Protein AF-A0A7J4GWX9-F1 (afdb_monomer_lite)

Structure (mmCIF, N/CA/C/O backbone):
data_AF-A0A7J4GWX9-F1
#
_entry.id   AF-A0A7J4GWX9-F1
#
loop_
_atom_site.group_PDB
_atom_site.id
_atom_site.type_symbol
_atom_site.label_atom_id
_atom_site.label_alt_id
_atom_site.label_comp_id
_atom_site.label_asym_id
_atom_site.label_entity_id
_atom_site.label_seq_id
_atom_site.pdbx_PDB_ins_code
_atom_site.Cartn_x
_atom_site.Cartn_y
_atom_site.Cartn_z
_atom_site.occupancy
_atom_site.B_iso_or_equiv
_atom_site.auth_seq_id
_atom_site.auth_comp_id
_atom_site.auth_asym_id
_atom_site.auth_atom_id
_atom_site.pdbx_PDB_model_num
ATOM 1 N N . MET A 1 1 ? 12.279 -8.046 17.424 1.00 41.28 1 MET A N 1
ATOM 2 C CA . MET A 1 1 ? 11.653 -8.654 18.623 1.00 41.28 1 MET A CA 1
ATOM 3 C C . MET A 1 1 ? 10.847 -7.683 19.497 1.00 41.28 1 MET A C 1
ATOM 5 O O . MET A 1 1 ? 10.129 -8.179 20.343 1.00 41.28 1 MET A O 1
ATOM 9 N N . TYR A 1 2 ? 10.896 -6.353 19.297 1.00 39.47 2 TYR A N 1
ATOM 10 C CA . TYR A 1 2 ? 10.165 -5.381 20.139 1.00 39.47 2 TYR A CA 1
ATOM 11 C C . TYR A 1 2 ? 8.755 -4.982 19.642 1.00 39.47 2 TYR A C 1
ATOM 13 O O . TYR A 1 2 ? 7.922 -4.607 20.459 1.00 39.47 2 TYR A O 1
ATOM 21 N N . LYS A 1 3 ? 8.450 -5.093 18.336 1.00 39.66 3 LYS A N 1
ATOM 22 C CA . LYS A 1 3 ? 7.148 -4.680 17.756 1.00 39.66 3 LYS A CA 1
ATOM 23 C C . LYS A 1 3 ? 5.953 -5.488 18.291 1.00 39.66 3 LYS A C 1
ATOM 25 O O . LYS A 1 3 ? 4.960 -4.901 18.706 1.00 39.66 3 LYS A O 1
ATOM 30 N N . ASN A 1 4 ? 6.078 -6.815 18.364 1.00 41.25 4 ASN A N 1
ATOM 31 C CA . ASN A 1 4 ? 5.006 -7.683 18.879 1.00 41.25 4 ASN A CA 1
ATOM 32 C C . ASN A 1 4 ? 4.806 -7.504 20.390 1.00 41.25 4 ASN A C 1
ATOM 34 O O . ASN A 1 4 ? 3.689 -7.613 20.886 1.00 41.25 4 ASN A O 1
ATOM 38 N N . THR A 1 5 ? 5.881 -7.191 21.116 1.00 47.50 5 THR A N 1
ATOM 39 C CA . THR A 1 5 ? 5.840 -6.926 22.555 1.00 47.50 5 THR A CA 1
ATOM 40 C C . THR A 1 5 ? 5.138 -5.613 22.855 1.00 47.50 5 THR A C 1
ATOM 42 O O . THR A 1 5 ? 4.430 -5.552 23.847 1.00 47.50 5 THR A O 1
ATOM 45 N N . LEU A 1 6 ? 5.291 -4.592 22.001 1.00 45.44 6 LEU A N 1
ATOM 46 C CA . LEU A 1 6 ? 4.639 -3.294 22.173 1.00 45.44 6 LEU A CA 1
ATOM 47 C C . LEU A 1 6 ? 3.122 -3.398 21.988 1.00 45.44 6 LEU A C 1
ATOM 49 O O . LEU A 1 6 ? 2.388 -2.930 22.845 1.00 45.44 6 LEU A O 1
ATOM 53 N N . PHE A 1 7 ? 2.662 -4.075 20.929 1.00 47.84 7 PHE A N 1
ATOM 54 C CA . PHE A 1 7 ? 1.235 -4.329 20.690 1.00 47.84 7 PHE A CA 1
ATOM 55 C C . PHE A 1 7 ? 0.619 -5.181 21.808 1.00 47.84 7 PHE A C 1
ATOM 57 O O . PHE A 1 7 ? -0.423 -4.831 22.352 1.00 47.84 7 PHE A O 1
ATOM 64 N N . ALA A 1 8 ? 1.303 -6.253 22.221 1.00 48.25 8 ALA A N 1
ATOM 65 C CA . ALA A 1 8 ? 0.862 -7.082 23.340 1.00 48.25 8 ALA A CA 1
ATOM 66 C C . ALA A 1 8 ? 0.851 -6.316 24.675 1.00 48.25 8 ALA A C 1
ATOM 68 O O . ALA A 1 8 ? -0.052 -6.528 25.477 1.00 48.25 8 ALA A O 1
ATOM 69 N N . LEU A 1 9 ? 1.807 -5.407 24.911 1.00 46.53 9 LEU A N 1
ATOM 70 C CA . LEU A 1 9 ? 1.814 -4.517 26.078 1.00 46.53 9 LEU A CA 1
ATOM 71 C C . LEU A 1 9 ? 0.679 -3.500 26.022 1.00 46.53 9 LEU A C 1
ATOM 73 O O . LEU A 1 9 ? 0.054 -3.272 27.045 1.00 46.53 9 LEU A O 1
ATOM 77 N N . LEU A 1 10 ? 0.391 -2.918 24.859 1.00 47.81 10 LEU A N 1
ATOM 78 C CA . LEU A 1 10 ? -0.705 -1.968 24.672 1.00 47.81 10 LEU A CA 1
ATOM 79 C C . LEU A 1 10 ? -2.054 -2.644 24.942 1.00 47.81 10 LEU A C 1
ATOM 81 O O . LEU A 1 10 ? -2.845 -2.149 25.740 1.00 47.81 10 LEU A O 1
ATOM 85 N N . VAL A 1 11 ? -2.268 -3.829 24.365 1.00 51.72 11 VAL A N 1
ATOM 86 C CA . VAL A 1 11 ? -3.458 -4.658 24.601 1.00 51.72 11 VAL A CA 1
ATOM 87 C C . VAL A 1 11 ? -3.543 -5.099 26.066 1.00 51.72 11 VAL A C 1
ATOM 89 O O . VAL A 1 11 ? -4.605 -4.989 26.669 1.00 51.72 11 VAL A O 1
ATOM 92 N N . ALA A 1 12 ? -2.440 -5.531 26.685 1.00 51.75 12 ALA A N 1
ATOM 93 C CA . ALA A 1 12 ? -2.427 -5.937 28.092 1.00 51.75 12 ALA A CA 1
ATOM 94 C C . ALA A 1 12 ? -2.652 -4.759 29.053 1.00 51.75 12 ALA A C 1
ATOM 96 O O . ALA A 1 12 ? -3.386 -4.903 30.022 1.00 51.75 12 ALA A O 1
ATOM 97 N N . VAL A 1 13 ? -2.069 -3.588 28.790 1.00 51.81 13 VAL A N 1
ATOM 98 C CA . VAL A 1 13 ? -2.283 -2.367 29.581 1.00 51.81 13 VAL A CA 1
ATOM 99 C C . VAL A 1 13 ? -3.705 -1.844 29.391 1.00 51.81 13 VAL A C 1
ATOM 101 O O . VAL A 1 13 ? -4.268 -1.331 30.348 1.00 51.81 13 VAL A O 1
ATOM 104 N N . PHE A 1 14 ? -4.338 -2.026 28.228 1.00 50.41 14 PHE A N 1
ATOM 105 C CA . PHE A 1 14 ? -5.755 -1.692 28.058 1.00 50.41 14 PHE A CA 1
ATOM 106 C C . PHE A 1 14 ? -6.694 -2.696 28.736 1.00 50.41 14 PHE A C 1
ATOM 108 O O . PHE A 1 14 ? -7.610 -2.263 29.426 1.00 50.41 14 PHE A O 1
ATOM 115 N N . LEU A 1 15 ? -6.431 -4.003 28.630 1.00 45.88 15 LEU A N 1
ATOM 116 C CA . LEU A 1 15 ? -7.229 -5.055 29.279 1.00 45.88 15 LEU A CA 1
ATOM 117 C C . LEU A 1 15 ? -7.079 -5.071 30.810 1.00 45.88 15 LEU A C 1
ATOM 119 O O . LEU A 1 15 ? -8.014 -5.435 31.516 1.00 45.88 15 LEU A O 1
ATOM 123 N N . LEU A 1 16 ? -5.907 -4.694 31.334 1.00 44.47 16 LEU A N 1
ATOM 124 C CA . LEU A 1 16 ? -5.620 -4.660 32.777 1.00 44.47 16 LEU A CA 1
ATOM 125 C C . LEU A 1 16 ? -5.756 -3.251 33.382 1.00 44.47 16 LEU A C 1
ATOM 127 O O . LEU A 1 16 ? -5.899 -3.118 34.597 1.00 44.47 16 LEU A O 1
ATOM 131 N N . GLY A 1 17 ? -5.678 -2.205 32.554 1.00 40.03 17 GLY A N 1
ATOM 132 C CA . GLY A 1 17 ? -5.750 -0.791 32.936 1.00 40.03 17 GLY A CA 1
ATOM 133 C C . GLY A 1 17 ? -7.129 -0.161 32.753 1.00 40.03 17 GLY A C 1
ATOM 134 O O . GLY A 1 17 ? -7.381 0.881 33.356 1.00 40.03 17 GLY A O 1
ATOM 135 N N . SER A 1 18 ? -8.070 -0.818 32.057 1.00 45.19 18 SER A N 1
ATOM 136 C CA . SER A 1 18 ? -9.506 -0.634 32.308 1.00 45.19 18 SER A CA 1
ATOM 137 C C . SER A 1 18 ? -9.855 -1.274 33.649 1.00 45.19 18 SER A C 1
ATOM 139 O O . SER A 1 18 ? -10.658 -2.203 33.753 1.00 45.19 18 SER A O 1
ATOM 141 N N . GLN A 1 19 ? -9.181 -0.829 34.704 1.00 42.12 19 GLN A N 1
ATOM 142 C CA . GLN A 1 19 ? -9.596 -1.183 36.029 1.00 42.12 19 GLN A CA 1
ATOM 143 C C . GLN A 1 19 ? -11.020 -0.659 36.185 1.00 42.12 19 GLN A C 1
ATOM 145 O O . GLN A 1 19 ? -11.258 0.546 36.244 1.00 42.12 19 GLN A O 1
ATOM 150 N N . ALA A 1 20 ? -11.951 -1.594 36.331 1.00 40.47 20 ALA A N 1
ATOM 151 C CA . ALA A 1 20 ? -13.261 -1.419 36.939 1.00 40.47 20 ALA A CA 1
ATOM 152 C C . ALA A 1 20 ? -13.177 -0.889 38.398 1.00 40.47 20 ALA A C 1
ATOM 154 O O . ALA A 1 20 ? -14.079 -1.111 39.194 1.00 40.47 20 ALA A O 1
ATOM 155 N N . THR A 1 21 ? -12.083 -0.217 38.774 1.00 38.19 21 THR A N 1
ATOM 156 C CA . THR A 1 21 ? -11.706 0.156 40.141 1.00 38.19 21 THR A CA 1
ATOM 157 C C . THR A 1 21 ? -12.336 1.471 40.586 1.00 38.19 21 THR A C 1
ATOM 159 O O . THR A 1 21 ? -12.627 1.627 41.761 1.00 38.19 21 THR A O 1
ATOM 162 N N . THR A 1 22 ? -12.646 2.404 39.677 1.00 38.84 22 THR A N 1
ATOM 163 C CA . THR A 1 22 ? -13.262 3.683 40.081 1.00 38.84 22 THR A CA 1
ATOM 164 C C . THR A 1 22 ? -14.790 3.637 40.172 1.00 38.84 22 THR A C 1
ATOM 166 O O . THR A 1 22 ? -15.388 4.588 40.663 1.00 38.84 22 THR A O 1
ATOM 169 N N . ALA A 1 23 ? -15.441 2.550 39.734 1.00 39.56 23 ALA A N 1
ATOM 170 C CA . ALA A 1 23 ? -16.900 2.388 39.820 1.00 39.56 23 ALA A CA 1
ATOM 171 C C . ALA A 1 23 ? -17.365 1.552 41.032 1.00 39.56 23 ALA A C 1
ATOM 173 O O . ALA A 1 23 ? -18.566 1.434 41.282 1.00 39.56 23 ALA A O 1
ATOM 174 N N . VAL A 1 24 ? -16.429 0.975 41.794 1.00 39.84 24 VAL A N 1
ATOM 175 C CA . VAL A 1 24 ? -16.713 0.097 42.945 1.00 39.84 24 VAL A CA 1
ATOM 176 C C . VAL A 1 24 ? -16.068 0.658 44.214 1.00 39.84 24 VAL A C 1
ATOM 178 O O . VAL A 1 24 ? -15.509 -0.080 45.014 1.00 39.84 24 VAL A O 1
ATOM 181 N N . GLU A 1 25 ? -16.106 1.978 44.408 1.00 34.59 25 GLU A N 1
ATOM 182 C CA . GLU A 1 25 ? -15.767 2.558 45.717 1.00 34.59 25 GLU A CA 1
ATOM 183 C C . GLU A 1 25 ? -16.987 2.979 46.544 1.00 34.59 25 GLU A C 1
ATOM 185 O O . GLU A 1 25 ? -16.817 3.203 47.730 1.00 34.59 25 GLU A O 1
ATOM 190 N N . GLU A 1 26 ? -18.214 2.969 46.005 1.00 36.78 26 GLU A N 1
ATOM 191 C CA . GLU A 1 26 ? -19.471 3.062 46.779 1.00 36.78 26 GLU A CA 1
ATOM 192 C C 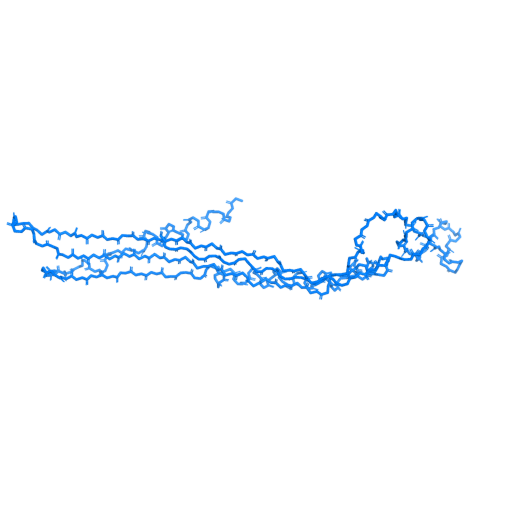. GLU A 1 26 ? -20.676 2.938 45.819 1.00 36.78 26 GLU A C 1
ATOM 194 O O . GLU A 1 26 ? -21.211 3.935 45.339 1.00 36.78 26 GLU A O 1
ATOM 199 N N . SER A 1 27 ? -21.104 1.724 45.462 1.00 43.44 27 SER A N 1
ATOM 200 C CA . SER A 1 27 ? -22.243 1.541 44.545 1.00 43.44 27 SER A CA 1
ATOM 201 C C . SER A 1 27 ? -23.315 0.625 45.136 1.00 43.44 27 SER A C 1
ATOM 203 O O . SER A 1 27 ? -23.214 -0.599 45.137 1.00 43.44 27 SER A O 1
ATOM 205 N N . ASN A 1 28 ? -24.382 1.253 45.642 1.00 50.56 28 ASN A N 1
ATOM 206 C CA . ASN A 1 28 ? -25.677 0.614 45.879 1.00 50.56 28 ASN A CA 1
ATOM 207 C C . ASN A 1 28 ? -26.330 0.331 44.517 1.00 50.56 28 ASN A C 1
ATOM 209 O O . ASN A 1 28 ? -27.179 1.107 44.081 1.00 50.56 28 ASN A O 1
ATOM 213 N N . PHE A 1 29 ? -25.911 -0.730 43.827 1.00 57.25 29 PHE A N 1
ATOM 214 C CA . PHE A 1 29 ? -26.577 -1.140 42.592 1.00 57.25 29 PHE A CA 1
ATOM 215 C C . PHE A 1 29 ? -27.985 -1.663 42.908 1.00 57.25 29 PHE A C 1
ATOM 217 O O . PHE A 1 29 ? -28.153 -2.569 43.728 1.00 57.25 29 PHE A O 1
ATOM 224 N N . ALA A 1 30 ? -28.999 -1.072 42.285 1.00 68.38 30 ALA A N 1
ATOM 225 C CA . ALA A 1 30 ? -30.380 -1.519 42.364 1.00 68.38 30 ALA A CA 1
ATOM 226 C C . ALA A 1 30 ? -30.658 -2.621 41.329 1.00 68.38 30 ALA A C 1
ATOM 228 O O . ALA A 1 30 ? -30.025 -2.698 40.277 1.00 68.38 30 ALA A O 1
ATOM 229 N N . VAL A 1 31 ? -31.643 -3.475 41.616 1.00 70.50 31 VAL A N 1
ATOM 230 C CA . VAL A 1 31 ? -32.151 -4.451 40.640 1.00 70.50 31 VAL A CA 1
ATOM 231 C C . VAL A 1 31 ? -32.646 -3.703 39.400 1.00 70.50 31 VAL A C 1
ATOM 233 O O . VAL A 1 31 ? -33.449 -2.775 39.517 1.00 70.50 31 VAL A O 1
ATOM 236 N N . GLY A 1 32 ? -32.173 -4.111 38.222 1.00 68.62 32 GLY A N 1
ATOM 237 C CA . GLY A 1 32 ? -32.443 -3.434 36.953 1.00 68.62 32 GLY A CA 1
ATOM 238 C C . GLY A 1 32 ? -31.426 -2.357 36.561 1.00 68.62 32 GLY A C 1
ATOM 239 O O . GLY A 1 32 ? -31.563 -1.789 35.474 1.00 68.62 32 GLY A O 1
ATOM 240 N N . ASP A 1 33 ? -30.402 -2.089 37.381 1.00 73.56 33 ASP A N 1
ATOM 241 C CA . ASP A 1 33 ? -29.287 -1.232 36.980 1.00 73.56 33 ASP A CA 1
ATOM 242 C C . ASP A 1 33 ? -28.525 -1.867 35.815 1.00 73.56 33 ASP A C 1
ATOM 244 O O . ASP A 1 33 ? -28.160 -3.046 35.850 1.00 73.56 33 ASP A O 1
ATOM 248 N N . LYS A 1 34 ? -28.272 -1.055 34.783 1.00 78.25 34 LYS A N 1
ATOM 249 C CA . LYS A 1 34 ? -27.514 -1.439 33.592 1.00 78.25 34 LYS A CA 1
ATOM 250 C C . LYS A 1 34 ? -26.316 -0.524 33.426 1.00 78.25 34 LYS A C 1
ATOM 252 O O . LYS A 1 34 ? -26.438 0.694 33.562 1.00 78.25 34 LYS A O 1
ATOM 257 N N . TRP A 1 35 ? -25.182 -1.098 33.056 1.00 71.69 35 TRP A N 1
ATOM 258 C CA . TRP A 1 35 ? -24.003 -0.341 32.653 1.00 71.69 35 TRP A CA 1
ATOM 259 C C . TRP A 1 35 ? -23.444 -0.872 31.340 1.00 71.69 35 TRP A C 1
ATOM 261 O O . TRP A 1 35 ? -23.605 -2.041 30.990 1.00 71.69 35 TRP A O 1
ATOM 271 N N . ALA A 1 36 ? -22.766 0.012 30.618 1.00 70.31 36 ALA A N 1
ATOM 272 C CA . ALA A 1 36 ? -22.016 -0.320 29.423 1.00 70.31 36 ALA A CA 1
ATOM 273 C C . ALA A 1 36 ? -20.710 0.473 29.435 1.00 70.31 36 ALA A C 1
ATOM 275 O O . ALA 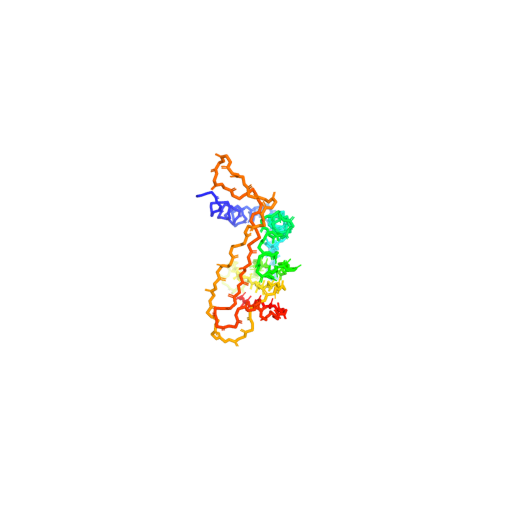A 1 36 ? -20.715 1.693 29.600 1.00 70.31 36 ALA A O 1
ATOM 276 N N . PHE A 1 37 ? -19.599 -0.228 29.252 1.00 70.69 37 PHE A N 1
ATOM 277 C CA . PHE A 1 37 ? -18.290 0.357 29.013 1.00 70.69 37 PHE A CA 1
ATOM 278 C C . PHE A 1 37 ? -17.816 -0.109 27.648 1.00 70.69 37 PHE A C 1
ATOM 280 O O . PHE A 1 37 ? -17.896 -1.293 27.332 1.00 70.69 37 PHE A O 1
ATOM 287 N N . GLY A 1 38 ? -17.325 0.820 26.839 1.00 71.62 38 GLY A N 1
ATOM 288 C CA . GLY A 1 38 ? -16.793 0.503 25.527 1.00 71.62 38 GLY A CA 1
ATOM 289 C C . GLY A 1 38 ? -15.588 1.363 25.208 1.00 71.62 38 GLY A C 1
ATOM 290 O O . GLY A 1 38 ? -15.499 2.510 25.653 1.00 71.62 38 GLY A O 1
ATOM 291 N N . LYS A 1 39 ? -14.653 0.797 24.450 1.00 76.44 39 LYS A N 1
ATOM 292 C CA . LYS A 1 39 ? -13.560 1.552 23.848 1.00 76.44 39 LYS A CA 1
ATOM 293 C C . LYS A 1 39 ? -13.338 1.071 22.429 1.00 76.44 39 LYS A C 1
ATOM 295 O O . LYS A 1 39 ? -13.216 -0.128 22.197 1.00 76.44 39 LYS A O 1
ATOM 300 N N . GLU A 1 40 ? -13.240 2.026 21.521 1.00 80.12 40 GLU A N 1
ATOM 301 C CA . GLU A 1 40 ? -12.815 1.810 20.146 1.00 80.12 40 GLU A CA 1
ATOM 302 C C . GLU A 1 40 ? -11.397 2.363 19.991 1.00 80.12 40 GLU A C 1
ATOM 304 O O . GLU A 1 40 ? -11.034 3.367 20.611 1.00 80.12 40 GLU A O 1
ATOM 309 N N . ILE A 1 41 ? -10.577 1.663 19.217 1.00 78.62 41 ILE A N 1
ATOM 310 C CA . ILE A 1 41 ? -9.218 2.053 18.862 1.00 78.62 41 ILE A CA 1
ATOM 311 C C . ILE A 1 41 ? -9.143 2.013 17.341 1.00 78.62 41 ILE A C 1
ATOM 313 O O . ILE A 1 41 ? -9.310 0.947 16.740 1.00 78.62 41 ILE A O 1
ATOM 317 N N . ASP A 1 42 ? -8.877 3.164 16.730 1.00 85.38 42 ASP A N 1
ATOM 318 C CA . ASP A 1 42 ? -8.473 3.232 15.331 1.00 85.38 42 ASP A CA 1
ATOM 319 C C . ASP A 1 42 ? -6.974 2.915 15.248 1.00 85.38 42 ASP A C 1
ATOM 321 O O . ASP A 1 42 ? -6.111 3.734 15.555 1.00 85.38 42 ASP A O 1
ATOM 325 N N . LEU A 1 43 ? -6.653 1.679 14.869 1.00 82.19 43 LEU A N 1
ATOM 326 C CA . LEU A 1 43 ? -5.273 1.218 14.753 1.00 82.19 43 LEU A CA 1
ATOM 327 C C . LEU A 1 43 ? -4.514 1.969 13.657 1.00 82.19 43 LEU A C 1
ATOM 329 O O . LEU A 1 43 ? -3.292 2.049 13.746 1.00 82.19 43 LEU A O 1
ATOM 333 N N . MET A 1 44 ? -5.208 2.496 12.644 1.00 84.44 44 MET A N 1
ATOM 334 C CA . MET A 1 44 ? -4.589 3.260 11.560 1.00 84.44 44 MET A CA 1
ATOM 335 C C . MET A 1 44 ? -4.227 4.669 12.007 1.00 84.44 44 MET A C 1
ATOM 337 O O . MET A 1 44 ? -3.171 5.164 11.625 1.00 84.44 44 MET A O 1
ATOM 341 N N . GLU A 1 45 ? -5.047 5.281 12.861 1.00 85.81 45 GLU A N 1
ATOM 342 C CA . GLU A 1 45 ? -4.710 6.550 13.510 1.00 85.81 45 GLU A CA 1
ATOM 343 C C . GLU A 1 45 ? -3.469 6.395 14.403 1.00 85.81 45 GLU A C 1
ATOM 345 O O . GLU A 1 45 ? -2.525 7.182 14.297 1.00 85.81 45 GLU A O 1
ATOM 350 N N . GLU A 1 46 ? -3.415 5.330 15.208 1.00 82.44 46 GLU A N 1
ATOM 351 C CA . GLU A 1 46 ? -2.293 5.050 16.118 1.00 82.44 46 GLU A CA 1
ATOM 352 C C . GLU A 1 46 ? -0.961 4.829 15.380 1.00 82.44 46 GLU A C 1
ATOM 354 O O . GLU A 1 46 ? 0.100 5.208 15.883 1.00 82.44 46 GLU A O 1
ATOM 359 N N . ILE A 1 47 ? -0.999 4.225 14.184 1.00 84.25 47 ILE A N 1
ATOM 360 C CA . ILE A 1 47 ? 0.197 3.992 13.355 1.00 84.25 47 ILE A CA 1
ATOM 361 C C . ILE A 1 47 ? 0.358 5.001 12.209 1.00 84.25 47 ILE A C 1
ATOM 363 O O . ILE A 1 47 ? 1.213 4.817 11.335 1.00 84.25 47 ILE A O 1
ATOM 367 N N . SER A 1 48 ? -0.446 6.068 12.201 1.00 85.94 48 SER A N 1
ATOM 368 C CA . SER A 1 48 ? -0.407 7.091 11.154 1.00 85.94 48 SER A CA 1
ATOM 369 C C . SER A 1 48 ? 0.992 7.678 10.929 1.00 85.94 48 SER A C 1
ATOM 371 O O . SER A 1 48 ? 1.368 7.809 9.763 1.00 85.94 48 SER A O 1
ATOM 373 N N . PRO A 1 49 ? 1.843 7.917 11.959 1.00 85.12 49 PRO A N 1
ATOM 374 C CA . PRO A 1 49 ? 3.191 8.427 11.720 1.00 85.12 49 PRO A CA 1
ATOM 375 C C . PRO A 1 49 ? 4.052 7.468 10.887 1.00 85.12 49 PRO A C 1
ATOM 377 O O . PRO A 1 49 ? 4.799 7.910 10.019 1.00 85.12 49 PRO A O 1
ATOM 380 N N . GLN A 1 50 ? 3.938 6.157 11.122 1.00 85.38 50 GLN A N 1
ATOM 381 C CA . GLN A 1 50 ? 4.707 5.143 10.396 1.00 85.38 50 GLN A CA 1
ATOM 382 C C . GLN A 1 50 ? 4.193 4.946 8.967 1.00 85.38 50 GLN A C 1
ATOM 384 O O . GLN A 1 50 ? 4.973 4.594 8.084 1.00 85.38 50 GLN A O 1
ATOM 389 N N . ILE A 1 51 ? 2.896 5.155 8.734 1.00 85.38 51 ILE A N 1
ATOM 390 C CA . ILE A 1 51 ? 2.314 5.106 7.387 1.00 85.38 51 ILE A CA 1
ATOM 391 C C . ILE A 1 51 ? 2.783 6.303 6.578 1.00 85.38 51 ILE A C 1
ATOM 393 O O . ILE A 1 51 ? 3.290 6.116 5.479 1.00 85.38 51 ILE A O 1
ATOM 397 N N . SER A 1 52 ? 2.704 7.509 7.143 1.00 86.69 52 SER A N 1
ATOM 398 C CA . SER A 1 52 ? 3.194 8.708 6.465 1.00 86.69 52 SER A CA 1
ATOM 399 C C . SER A 1 52 ? 4.695 8.629 6.173 1.00 86.69 52 SER A C 1
ATOM 401 O O . SER A 1 52 ? 5.131 9.035 5.102 1.00 86.69 52 SER A O 1
ATOM 403 N N . GLU A 1 53 ? 5.500 8.075 7.087 1.00 87.88 53 GLU A N 1
ATOM 404 C CA . GLU A 1 53 ? 6.923 7.809 6.832 1.00 87.88 53 GLU A CA 1
ATOM 405 C C . GLU A 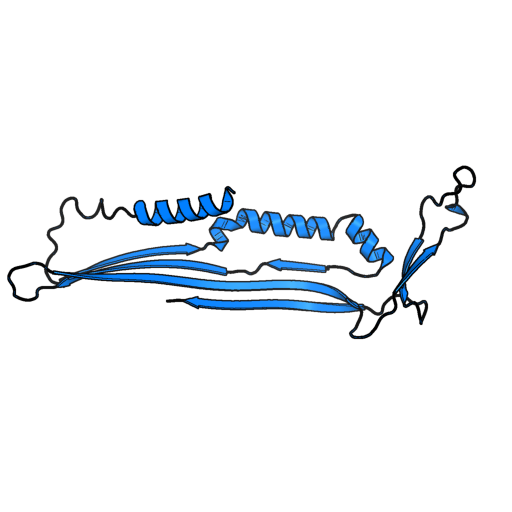1 53 ? 7.117 6.847 5.648 1.00 87.88 53 GLU A C 1
ATOM 407 O O . GLU A 1 53 ? 7.936 7.106 4.769 1.00 87.88 53 GLU A O 1
ATOM 412 N N . LEU A 1 54 ? 6.341 5.762 5.585 1.00 86.62 54 LEU A N 1
ATOM 413 C CA . LEU A 1 54 ? 6.406 4.798 4.488 1.00 86.62 54 LEU A CA 1
ATOM 414 C C . LEU A 1 54 ? 6.004 5.415 3.141 1.00 86.62 54 LEU A C 1
ATOM 416 O O . LEU A 1 54 ? 6.706 5.212 2.153 1.00 86.62 54 LEU A O 1
ATOM 420 N N . GLU A 1 55 ? 4.905 6.166 3.091 1.00 85.88 55 GLU A N 1
ATOM 421 C CA . GLU A 1 55 ? 4.443 6.835 1.867 1.00 85.88 55 GLU A CA 1
ATOM 422 C C . GLU A 1 55 ? 5.453 7.876 1.373 1.00 85.88 55 GLU A C 1
ATOM 424 O O . GLU A 1 55 ? 5.733 7.950 0.173 1.00 85.88 55 GLU A O 1
ATOM 429 N N . ASN A 1 56 ? 6.072 8.622 2.292 1.00 88.88 56 ASN A N 1
ATOM 430 C CA . ASN A 1 56 ? 7.141 9.559 1.956 1.00 88.88 56 ASN A CA 1
ATOM 431 C C . ASN A 1 56 ? 8.378 8.837 1.414 1.00 88.88 56 ASN A C 1
ATOM 433 O O . ASN A 1 56 ? 8.887 9.237 0.373 1.00 88.88 56 ASN A O 1
ATOM 437 N N . ASN A 1 57 ? 8.818 7.747 2.051 1.00 88.56 57 ASN A N 1
ATOM 438 C CA . ASN A 1 57 ? 9.958 6.956 1.576 1.00 88.56 57 ASN A CA 1
ATOM 439 C C . ASN A 1 57 ? 9.709 6.381 0.174 1.00 88.56 57 ASN A C 1
ATOM 441 O O . ASN A 1 57 ? 10.617 6.342 -0.651 1.00 88.56 57 ASN A O 1
ATOM 445 N N . ILE A 1 58 ? 8.481 5.939 -0.115 1.00 87.75 58 ILE A N 1
ATOM 446 C CA . ILE A 1 58 ? 8.112 5.451 -1.450 1.00 87.75 58 ILE A CA 1
ATOM 447 C C . ILE A 1 58 ? 8.091 6.605 -2.453 1.00 87.75 58 ILE A C 1
ATOM 449 O O . ILE A 1 58 ? 8.578 6.444 -3.565 1.00 87.75 58 ILE A O 1
ATOM 453 N N . THR A 1 59 ? 7.587 7.777 -2.066 1.00 86.94 59 THR A N 1
ATOM 454 C CA . THR A 1 59 ? 7.599 8.978 -2.917 1.00 86.94 59 THR A CA 1
ATOM 455 C C . THR A 1 59 ? 9.015 9.446 -3.241 1.00 86.94 59 THR A C 1
ATOM 457 O O . THR A 1 59 ? 9.308 9.784 -4.389 1.00 86.94 59 THR A O 1
ATOM 460 N N . GLU A 1 60 ? 9.905 9.418 -2.252 1.00 88.44 60 GLU A N 1
ATOM 461 C CA . GLU A 1 60 ? 11.325 9.708 -2.430 1.00 88.44 60 GLU A CA 1
ATOM 462 C C . GLU A 1 60 ? 11.980 8.680 -3.357 1.00 88.44 60 GLU A C 1
ATOM 464 O O . GLU A 1 60 ? 12.660 9.068 -4.300 1.00 88.44 60 GLU A O 1
ATOM 469 N N . LEU A 1 61 ? 11.691 7.387 -3.171 1.00 88.06 61 LEU A N 1
ATOM 470 C CA . LEU A 1 61 ? 12.186 6.320 -4.042 1.00 88.06 61 LEU A CA 1
ATOM 471 C C . LEU A 1 61 ? 11.679 6.466 -5.482 1.00 88.06 61 LEU A C 1
ATOM 473 O O . LEU A 1 61 ? 12.453 6.291 -6.412 1.00 88.06 61 LEU A O 1
ATOM 477 N N . MET A 1 62 ? 10.410 6.830 -5.690 1.00 85.81 62 MET A N 1
ATOM 478 C CA . MET A 1 62 ? 9.861 7.118 -7.026 1.00 85.81 62 MET A CA 1
ATOM 479 C C . MET A 1 62 ? 10.549 8.311 -7.703 1.00 85.81 62 MET A C 1
ATOM 481 O O . MET A 1 62 ? 10.545 8.404 -8.927 1.00 85.81 62 MET A O 1
ATOM 485 N N . SER A 1 63 ? 11.127 9.213 -6.909 1.00 88.06 63 SER A N 1
ATOM 486 C CA . SER A 1 63 ? 11.820 10.416 -7.374 1.00 88.06 63 SER A CA 1
ATOM 487 C C . SER A 1 63 ? 13.347 10.282 -7.308 1.00 88.06 63 SER A C 1
ATOM 489 O O . SER A 1 63 ? 14.041 11.288 -7.453 1.00 88.06 63 SER A O 1
ATOM 491 N N . SER A 1 64 ? 13.873 9.081 -7.039 1.00 90.44 64 SER A N 1
ATOM 492 C CA . SER A 1 64 ? 15.311 8.854 -6.903 1.00 90.44 64 SER A CA 1
ATOM 493 C C . SER A 1 64 ? 15.997 8.751 -8.264 1.00 90.44 64 SER A C 1
ATOM 495 O O . SER A 1 64 ? 15.371 8.456 -9.285 1.00 90.44 64 SER A O 1
ATOM 497 N N . GLU A 1 65 ? 17.312 8.958 -8.265 1.00 88.31 65 GLU A N 1
ATOM 498 C CA . GLU A 1 65 ? 18.146 8.811 -9.459 1.00 88.31 65 GLU A CA 1
ATOM 499 C C . GLU A 1 65 ? 18.046 7.391 -10.033 1.00 88.31 65 GLU A C 1
ATOM 501 O O . GLU A 1 65 ? 17.914 7.218 -11.241 1.00 88.31 65 GLU A O 1
ATOM 506 N N . GLU A 1 66 ? 17.995 6.360 -9.184 1.00 86.69 66 GLU A N 1
ATOM 507 C CA . GLU A 1 66 ? 17.829 4.977 -9.637 1.00 86.69 66 GLU A CA 1
ATOM 508 C C . GLU A 1 66 ? 16.471 4.741 -10.309 1.00 86.69 66 GLU A C 1
ATOM 510 O O . GLU A 1 66 ? 16.395 4.007 -11.297 1.00 86.69 66 GLU A O 1
ATOM 515 N N . ALA A 1 67 ? 15.394 5.356 -9.810 1.00 87.56 67 ALA A N 1
ATOM 516 C CA . ALA A 1 67 ? 14.084 5.268 -10.449 1.00 87.56 67 ALA A CA 1
ATOM 517 C C . ALA A 1 67 ? 14.075 5.978 -11.809 1.00 87.56 67 ALA A C 1
ATOM 519 O O . ALA A 1 67 ? 13.524 5.447 -12.778 1.00 87.56 67 ALA A O 1
ATOM 520 N N . GLU A 1 68 ? 14.740 7.129 -11.910 1.00 87.75 68 GLU A N 1
ATOM 521 C CA . GLU A 1 68 ? 14.925 7.834 -13.176 1.00 87.75 68 GLU A CA 1
ATOM 522 C C . GLU A 1 68 ? 15.774 7.016 -14.162 1.00 87.75 68 GLU A C 1
ATOM 524 O O . GLU A 1 68 ? 15.403 6.883 -15.328 1.00 87.75 68 GLU A O 1
ATOM 529 N N . MET A 1 69 ? 16.847 6.369 -13.699 1.00 85.62 69 MET A N 1
ATOM 530 C CA . MET A 1 69 ? 17.646 5.448 -14.511 1.00 85.62 69 MET A CA 1
ATOM 531 C C . MET A 1 69 ? 16.816 4.268 -15.023 1.00 85.62 69 MET A C 1
ATOM 533 O O . MET A 1 69 ? 16.881 3.940 -16.207 1.00 85.62 69 MET A O 1
ATOM 537 N N . VAL A 1 70 ? 16.009 3.633 -14.166 1.00 86.56 70 VAL A N 1
ATOM 538 C CA . VAL A 1 70 ? 15.127 2.524 -14.567 1.00 86.56 70 VAL A CA 1
ATOM 539 C C . VAL A 1 70 ? 14.103 2.996 -15.595 1.00 86.56 70 VAL A C 1
ATOM 541 O O . VAL A 1 70 ? 13.905 2.320 -16.610 1.00 86.56 70 VAL A O 1
ATOM 544 N N . LYS A 1 71 ? 13.496 4.165 -15.384 1.00 88.75 71 LYS A N 1
ATOM 545 C CA . LYS A 1 71 ? 12.560 4.778 -16.329 1.00 88.75 71 LYS A CA 1
ATOM 546 C C . LYS A 1 71 ? 13.226 5.078 -17.668 1.00 88.75 71 LYS A C 1
ATOM 548 O O . LYS A 1 71 ? 12.670 4.735 -18.706 1.00 88.75 71 LYS A O 1
ATOM 553 N N . ASN A 1 72 ? 14.421 5.653 -17.664 1.00 86.38 72 ASN A N 1
ATOM 554 C CA . ASN A 1 72 ? 15.148 5.986 -18.887 1.00 86.38 72 ASN A CA 1
ATOM 555 C C . ASN A 1 72 ? 15.600 4.728 -19.640 1.00 86.38 72 ASN A C 1
ATOM 557 O O . ASN A 1 72 ? 15.498 4.674 -20.866 1.00 86.38 72 ASN A O 1
ATOM 561 N N . ALA A 1 73 ? 16.030 3.691 -18.917 1.00 85.88 73 ALA A N 1
ATOM 562 C CA . ALA A 1 73 ? 16.498 2.451 -19.520 1.00 85.88 73 ALA A CA 1
ATOM 563 C C . ALA A 1 73 ? 15.360 1.555 -20.023 1.00 85.88 73 ALA A C 1
ATOM 565 O O . ALA A 1 73 ? 15.514 0.889 -21.042 1.00 85.88 73 ALA A O 1
ATOM 566 N N . SER A 1 74 ? 14.227 1.497 -19.320 1.00 85.75 74 SER A N 1
ATOM 567 C CA . SER A 1 74 ? 13.175 0.500 -19.580 1.00 85.75 74 SER A CA 1
ATOM 568 C C . SER A 1 74 ? 11.793 1.069 -19.889 1.00 85.75 74 SER A C 1
ATOM 570 O O . SER A 1 74 ? 10.926 0.332 -20.351 1.00 85.75 74 SER A O 1
ATOM 572 N N . GLY A 1 75 ? 11.565 2.354 -19.616 1.00 85.56 75 GLY A N 1
ATOM 573 C CA . GLY A 1 75 ? 10.247 2.989 -19.635 1.00 85.56 75 GLY A CA 1
ATOM 574 C C . GLY A 1 75 ? 9.348 2.620 -18.447 1.00 85.56 75 GLY A C 1
ATOM 575 O O . GLY A 1 75 ? 8.268 3.194 -18.314 1.00 85.56 75 GLY A O 1
ATOM 576 N N . LEU A 1 76 ? 9.764 1.677 -17.590 1.00 87.81 76 LEU A N 1
ATOM 577 C CA . LEU A 1 76 ? 9.014 1.278 -16.400 1.00 87.81 76 LEU A CA 1
ATOM 578 C C . LEU A 1 76 ? 9.026 2.414 -15.378 1.00 87.81 76 LEU A C 1
ATOM 580 O O . LEU A 1 76 ? 10.070 2.977 -15.064 1.00 87.81 76 LEU A O 1
ATOM 584 N N . GLU A 1 77 ? 7.855 2.734 -14.847 1.00 90.44 77 GLU A N 1
ATOM 585 C CA . GLU A 1 77 ? 7.673 3.860 -13.938 1.00 90.44 77 GLU A CA 1
ATOM 586 C C . GLU A 1 77 ? 6.530 3.548 -12.977 1.00 90.44 77 GLU A C 1
ATOM 588 O O . GLU A 1 77 ? 5.418 3.253 -13.419 1.00 90.44 77 GLU A O 1
ATOM 593 N N . LEU A 1 78 ? 6.796 3.656 -11.674 1.00 88.75 78 LEU A N 1
ATOM 594 C CA . LEU A 1 78 ? 5.756 3.740 -10.656 1.00 88.75 78 LEU A CA 1
ATOM 595 C C . LEU A 1 78 ? 5.337 5.211 -10.547 1.00 88.75 78 LEU A C 1
ATOM 597 O O . LEU A 1 78 ? 6.125 6.050 -10.124 1.00 88.75 78 LEU A O 1
ATOM 601 N N . LYS A 1 79 ? 4.112 5.526 -10.968 1.00 88.69 79 LYS A N 1
ATOM 602 C CA . LYS A 1 79 ? 3.599 6.903 -11.031 1.00 88.69 79 LYS A CA 1
ATOM 603 C C . LYS A 1 79 ? 2.936 7.351 -9.739 1.00 88.69 79 LYS A C 1
ATOM 605 O O . LYS A 1 79 ? 2.971 8.530 -9.403 1.00 88.69 79 LYS A O 1
ATOM 610 N N . SER A 1 80 ? 2.262 6.432 -9.056 1.00 88.88 80 SER A N 1
ATOM 611 C CA . SER A 1 80 ? 1.582 6.734 -7.802 1.00 88.88 80 SER A CA 1
ATOM 612 C C . SER A 1 80 ? 1.472 5.506 -6.918 1.00 88.88 80 SER A C 1
ATOM 614 O O . SER A 1 80 ? 1.412 4.373 -7.403 1.00 88.88 80 SER A O 1
ATOM 616 N N . PHE A 1 81 ? 1.421 5.760 -5.615 1.00 86.62 81 PHE A N 1
ATOM 617 C CA . PHE A 1 81 ? 1.234 4.766 -4.573 1.00 86.62 81 PHE A CA 1
ATOM 618 C C . PHE A 1 81 ? 0.461 5.405 -3.415 1.00 86.62 81 PHE A C 1
ATOM 620 O O . PHE A 1 81 ? 0.816 6.496 -2.975 1.00 86.62 81 PHE A O 1
ATOM 627 N N . GLU A 1 82 ? -0.588 4.737 -2.941 1.00 83.69 82 GLU A N 1
ATOM 628 C CA . GLU A 1 82 ? -1.476 5.214 -1.877 1.00 83.69 82 GLU A CA 1
ATOM 629 C C . GLU A 1 82 ? -1.905 4.049 -0.971 1.00 83.69 82 GLU A C 1
ATOM 631 O O . GLU A 1 82 ? -2.280 2.970 -1.456 1.00 83.69 82 GLU A O 1
ATOM 636 N N . LEU A 1 83 ? -1.878 4.275 0.349 1.00 84.12 83 LEU A N 1
ATOM 637 C CA . LEU A 1 83 ? -2.348 3.333 1.367 1.00 84.12 83 LEU A CA 1
ATOM 638 C C . LEU A 1 83 ? -3.624 3.849 2.061 1.00 84.12 83 LEU A C 1
ATOM 640 O O . LEU A 1 83 ? -3.559 4.542 3.070 1.00 84.12 83 LEU A O 1
ATOM 644 N N . ASP A 1 84 ? -4.796 3.412 1.599 1.00 84.38 84 ASP A N 1
ATOM 645 C CA . ASP A 1 84 ? -6.120 3.680 2.197 1.00 84.38 84 ASP A CA 1
ATOM 646 C C . ASP A 1 84 ? -6.614 2.485 3.041 1.00 84.38 84 ASP A C 1
ATOM 648 O O . ASP A 1 84 ? -7.697 1.923 2.850 1.00 84.38 84 ASP A O 1
ATOM 652 N N . ASN A 1 85 ? -5.772 2.030 3.969 1.00 82.62 85 ASN A N 1
ATOM 653 C CA . ASN A 1 85 ? -6.131 0.958 4.897 1.00 82.62 85 ASN A CA 1
ATOM 654 C C . ASN A 1 85 ? -6.970 1.512 6.067 1.00 82.62 85 ASN A C 1
ATOM 656 O O . ASN A 1 85 ? -6.752 2.628 6.534 1.00 82.62 85 ASN A O 1
ATOM 660 N N . LYS A 1 86 ? -7.900 0.709 6.597 1.00 84.25 86 LYS A N 1
ATOM 661 C CA . LYS A 1 86 ? -8.686 1.006 7.812 1.00 84.25 86 LYS A CA 1
ATOM 662 C C . LYS A 1 86 ? -8.611 -0.173 8.762 1.00 84.25 86 LYS A C 1
ATOM 664 O O . LYS A 1 86 ? -8.723 -1.315 8.329 1.00 84.25 86 LYS A O 1
ATOM 669 N N . ALA A 1 87 ? -8.444 0.074 10.052 1.00 81.88 87 ALA A N 1
ATOM 670 C CA . ALA A 1 87 ? -8.377 -0.987 11.046 1.00 81.88 87 ALA A CA 1
ATOM 671 C C . ALA A 1 87 ? -8.913 -0.468 12.377 1.00 81.88 87 ALA A C 1
ATOM 673 O O . ALA A 1 87 ? -8.242 0.279 13.075 1.00 81.88 87 ALA A O 1
ATOM 674 N N . ILE A 1 88 ? -10.128 -0.879 12.723 1.00 84.50 88 ILE A N 1
ATOM 675 C CA . ILE A 1 88 ? -10.809 -0.495 13.955 1.00 84.50 88 ILE A CA 1
ATOM 676 C C . ILE A 1 88 ? -10.965 -1.744 14.812 1.00 84.50 88 ILE A C 1
ATOM 678 O O . ILE A 1 88 ? -11.456 -2.777 14.343 1.00 84.50 88 ILE A O 1
ATOM 682 N N . LEU A 1 89 ? -10.559 -1.642 16.071 1.00 81.38 89 LEU A N 1
ATOM 683 C CA . LEU A 1 89 ? -10.796 -2.651 17.092 1.00 81.38 89 LEU A CA 1
ATOM 684 C C . LEU A 1 89 ? -11.642 -2.021 18.188 1.00 81.38 89 LEU A C 1
ATOM 686 O O . LEU A 1 89 ? -11.246 -0.998 18.743 1.00 81.38 89 LEU A O 1
ATOM 690 N N . GLY A 1 90 ? -12.768 -2.632 18.536 1.00 76.62 90 GLY A N 1
ATOM 691 C CA . GLY A 1 90 ? -13.551 -2.164 19.666 1.00 76.62 90 GLY A CA 1
ATOM 692 C C . GLY A 1 90 ? -13.946 -3.278 20.612 1.00 76.62 90 GLY A C 1
ATOM 693 O O . GLY A 1 90 ? -14.170 -4.423 20.228 1.00 76.62 90 GLY A O 1
ATOM 694 N N . PHE A 1 91 ? -13.988 -2.919 21.885 1.00 77.50 91 PHE A N 1
ATOM 695 C CA . PHE A 1 91 ? -14.365 -3.791 22.981 1.00 77.50 91 PHE A CA 1
ATOM 696 C C . PHE A 1 91 ? -15.582 -3.199 23.676 1.00 77.50 91 PHE A C 1
ATOM 698 O O . PHE A 1 91 ? -15.584 -2.002 23.978 1.00 77.50 91 PHE A O 1
ATOM 705 N N . TYR A 1 92 ? -16.580 -4.032 23.963 1.00 75.81 92 TYR A N 1
ATOM 706 C CA . TYR A 1 92 ? -17.716 -3.655 24.794 1.00 75.81 92 TYR A CA 1
ATOM 707 C C . TYR A 1 92 ? -17.897 -4.623 25.963 1.00 75.81 92 TYR A C 1
ATOM 709 O O . TYR A 1 92 ? -17.739 -5.837 25.831 1.00 75.81 92 TYR A O 1
ATOM 717 N N . TYR A 1 93 ? -18.249 -4.058 27.115 1.00 71.44 93 TYR A N 1
ATOM 718 C CA . TYR A 1 93 ? -18.652 -4.776 28.311 1.00 71.44 93 TYR A CA 1
ATOM 719 C C . TYR A 1 93 ? -19.953 -4.195 28.838 1.00 71.44 93 TYR A C 1
ATOM 721 O O . TYR A 1 93 ? -19.997 -3.030 29.239 1.00 71.44 93 TYR A O 1
ATOM 729 N N . THR A 1 94 ? -21.005 -5.001 28.856 1.00 74.56 94 THR A N 1
ATOM 730 C CA . THR A 1 94 ? -22.288 -4.626 29.447 1.00 74.56 94 THR A CA 1
ATOM 731 C C . THR A 1 94 ? -22.553 -5.468 30.682 1.00 74.56 94 THR A C 1
ATOM 733 O O . THR A 1 94 ? -22.052 -6.587 30.819 1.00 74.56 94 THR A O 1
ATOM 736 N N . GLY A 1 95 ? -23.326 -4.921 31.612 1.00 77.31 95 GLY A N 1
ATOM 737 C CA . GLY A 1 95 ? -23.824 -5.686 32.739 1.00 77.31 95 GLY A CA 1
ATOM 738 C C . GLY A 1 95 ? -25.181 -5.200 33.208 1.00 77.31 95 GLY A C 1
ATOM 739 O O . GLY A 1 95 ? -25.525 -4.028 33.050 1.00 77.31 95 GLY A O 1
ATOM 740 N N . GLU A 1 96 ? -25.951 -6.134 33.745 1.00 79.75 96 GLU A N 1
ATOM 741 C CA . GLU A 1 96 ? -27.287 -5.935 34.283 1.00 79.75 96 GLU A CA 1
ATOM 742 C C . GLU A 1 96 ? -27.403 -6.665 35.620 1.00 79.75 96 GLU A C 1
ATOM 744 O O . GLU A 1 96 ? -27.015 -7.831 35.740 1.00 79.75 96 GLU A O 1
ATOM 749 N N . VAL A 1 97 ? -27.936 -5.976 36.629 1.00 78.75 97 VAL A N 1
ATOM 750 C CA . VAL A 1 97 ? -28.279 -6.604 37.908 1.00 78.75 97 VAL A CA 1
ATOM 751 C C . VAL A 1 97 ? -29.629 -7.294 37.777 1.00 78.75 97 VAL A C 1
ATOM 753 O O . VAL A 1 97 ? -30.653 -6.633 37.582 1.00 78.75 97 VAL A O 1
ATOM 756 N N . VAL A 1 98 ? -29.624 -8.617 37.916 1.00 76.69 98 VAL A N 1
ATOM 757 C CA . VAL A 1 98 ? -30.806 -9.475 37.806 1.00 76.69 98 VAL A CA 1
ATOM 758 C C . VAL A 1 98 ? -31.164 -10.014 39.192 1.00 76.69 98 VAL A C 1
ATOM 760 O O . VAL A 1 98 ? -30.292 -10.376 39.983 1.00 76.69 98 VAL A O 1
ATOM 763 N N . ASP A 1 99 ? -32.459 -10.025 39.501 1.00 76.56 99 ASP A N 1
ATOM 764 C CA . ASP A 1 99 ? -33.006 -10.650 40.707 1.00 76.56 99 ASP A CA 1
ATOM 765 C C . ASP A 1 99 ? -33.762 -11.919 40.311 1.00 76.56 99 ASP A C 1
ATOM 767 O O . ASP A 1 99 ? -34.798 -11.857 39.642 1.00 76.56 99 ASP A O 1
ATOM 771 N N . ASP A 1 100 ? -33.236 -13.062 40.744 1.00 79.44 100 ASP A N 1
ATOM 772 C CA . ASP A 1 100 ? -33.791 -14.387 40.461 1.00 79.44 100 ASP A CA 1
ATOM 773 C C . ASP A 1 100 ? -34.711 -14.877 41.601 1.00 79.44 100 ASP A C 1
ATOM 775 O O . ASP A 1 100 ? -35.091 -16.050 41.653 1.00 79.44 100 ASP A O 1
ATOM 779 N N . PHE A 1 101 ? -35.101 -13.981 42.520 1.00 71.81 101 PHE A N 1
ATOM 780 C CA . PHE A 1 101 ? -35.952 -14.240 43.689 1.00 71.81 101 PHE A CA 1
ATOM 781 C C . PHE A 1 101 ? -35.394 -15.293 44.667 1.00 71.81 101 PHE A C 1
ATOM 783 O O . PHE A 1 101 ? -36.139 -15.859 45.473 1.00 71.81 101 PHE A O 1
ATOM 790 N N . ASP A 1 102 ? -34.083 -15.537 44.645 1.00 77.31 102 ASP A N 1
ATOM 791 C CA . ASP A 1 102 ? -33.382 -16.490 45.516 1.00 77.31 102 ASP A CA 1
ATOM 792 C C . ASP A 1 102 ? -32.697 -15.827 46.728 1.00 77.31 102 ASP A C 1
ATOM 794 O O . ASP A 1 102 ? -31.952 -16.479 47.460 1.00 77.31 102 ASP A O 1
ATOM 798 N N . GLN A 1 103 ? -33.007 -14.550 46.982 1.00 64.75 103 GLN A N 1
ATOM 799 C CA . GLN A 1 103 ? -32.423 -13.711 48.039 1.00 64.75 103 GLN A CA 1
ATOM 800 C C . GLN A 1 103 ? -30.934 -13.374 47.833 1.00 64.75 103 GLN A C 1
ATOM 802 O O . GLN A 1 103 ? -30.297 -12.871 48.762 1.00 64.75 103 GLN A O 1
ATOM 807 N N . MET A 1 104 ? -30.382 -13.602 46.637 1.00 64.44 104 MET A N 1
ATOM 808 C CA . MET A 1 104 ? -29.034 -13.187 46.247 1.00 64.44 104 MET A CA 1
ATOM 809 C C . MET A 1 104 ? -29.091 -12.192 45.079 1.00 64.44 104 MET A C 1
ATOM 811 O O . MET A 1 104 ? -30.042 -12.167 44.306 1.00 64.44 104 MET A O 1
ATOM 815 N N . ILE A 1 105 ? -28.072 -11.336 44.964 1.00 63.81 105 ILE A N 1
ATOM 816 C CA . ILE A 1 105 ? -27.931 -10.413 43.830 1.00 63.81 105 ILE A CA 1
ATOM 817 C C . ILE A 1 105 ? -27.167 -11.142 42.724 1.00 63.81 105 ILE A C 1
ATOM 819 O O . ILE A 1 105 ? -26.023 -11.549 42.947 1.00 63.81 105 ILE A O 1
ATOM 823 N N . HIS A 1 106 ? -27.766 -11.270 41.539 1.00 71.81 106 HIS A N 1
ATOM 824 C CA . HIS A 1 106 ? -27.112 -11.833 40.357 1.00 71.81 106 HIS A CA 1
ATOM 825 C C . HIS A 1 106 ? -26.703 -10.723 39.393 1.00 71.81 106 HIS A C 1
ATOM 827 O O . HIS A 1 106 ? -27.345 -9.678 39.295 1.00 71.81 106 HIS A O 1
ATOM 833 N N . MET A 1 107 ? -25.606 -10.940 38.671 1.00 68.81 107 MET A N 1
ATOM 834 C CA . MET A 1 107 ? -25.161 -10.041 37.608 1.00 68.81 107 MET A CA 1
ATOM 835 C C . MET A 1 107 ? -25.038 -10.830 36.316 1.00 68.81 107 MET A C 1
ATOM 837 O O . MET A 1 107 ? -24.282 -11.800 36.246 1.00 68.81 107 MET A O 1
ATOM 841 N N . GLN A 1 108 ? -25.747 -10.383 35.288 1.00 72.44 108 GLN A N 1
ATOM 842 C CA . GLN A 1 108 ? -25.569 -10.867 33.931 1.00 72.44 108 GLN A CA 1
ATOM 843 C C . GLN A 1 108 ? -24.644 -9.901 33.203 1.00 72.44 108 GLN A C 1
ATOM 845 O O . GLN A 1 108 ? -24.934 -8.711 33.139 1.00 72.44 108 GLN A O 1
ATOM 850 N N . THR A 1 109 ? -23.528 -10.392 32.666 1.00 74.88 109 THR A N 1
ATOM 851 C CA . THR A 1 109 ? -22.576 -9.555 31.929 1.00 74.88 109 THR A CA 1
ATOM 852 C C . THR A 1 109 ? -22.302 -10.116 30.541 1.00 74.88 109 THR A C 1
ATOM 854 O O . THR A 1 109 ? -22.297 -11.331 30.339 1.00 74.88 109 THR A O 1
ATOM 857 N N . GLU A 1 110 ? -22.098 -9.227 29.573 1.00 73.19 110 GLU A N 1
ATOM 858 C CA . GLU A 1 110 ? -21.754 -9.572 28.195 1.00 73.19 110 GLU A CA 1
ATOM 859 C C . GLU A 1 110 ? -20.446 -8.875 27.818 1.00 73.19 110 GLU A C 1
ATOM 861 O O . GLU A 1 110 ? -20.269 -7.680 28.060 1.00 73.19 110 GLU A O 1
ATOM 866 N N . GLN A 1 111 ? -19.520 -9.635 27.236 1.00 72.06 111 GLN A N 1
ATOM 867 C CA . GLN A 1 111 ? -18.275 -9.134 26.661 1.00 72.06 111 GLN A CA 1
ATOM 868 C C . GLN A 1 111 ? -18.264 -9.432 25.173 1.00 72.06 111 GLN A C 1
ATOM 870 O O . GLN A 1 111 ? -18.591 -10.546 24.765 1.00 72.06 111 GLN A O 1
ATOM 875 N N . SER A 1 112 ? -17.791 -8.481 24.380 1.00 72.69 112 SER A N 1
ATOM 876 C CA . SER A 1 112 ? -17.503 -8.724 22.973 1.00 72.69 112 SER A CA 1
ATOM 877 C C . SER A 1 112 ? -16.358 -7.861 22.492 1.00 72.69 112 SER A C 1
ATOM 879 O O . SER A 1 112 ? -16.057 -6.785 23.019 1.00 72.69 112 SER A O 1
ATOM 881 N N . LEU A 1 113 ? -15.718 -8.401 21.467 1.00 74.25 113 LEU A N 1
ATOM 882 C CA . LEU A 1 113 ? -14.639 -7.802 20.731 1.00 74.25 113 LEU A CA 1
ATOM 883 C C . LEU A 1 113 ? -15.065 -7.769 19.268 1.00 74.25 113 LEU A C 1
ATOM 885 O O . LEU A 1 113 ? -15.138 -8.819 18.633 1.00 74.25 113 LEU A O 1
ATOM 889 N N . TYR A 1 114 ? -15.279 -6.576 18.726 1.00 78.69 114 TYR A N 1
ATOM 890 C CA . TYR A 1 114 ? -15.487 -6.414 17.297 1.00 78.69 114 TYR A CA 1
ATOM 891 C C . TYR A 1 114 ? -14.196 -5.931 16.633 1.00 78.69 114 TYR A C 1
ATOM 893 O O . TYR A 1 114 ? -13.445 -5.123 17.185 1.00 78.69 114 TYR A O 1
ATOM 901 N N . SER A 1 115 ? -13.940 -6.412 15.419 1.00 77.06 115 SER A N 1
ATOM 902 C CA . SER A 1 115 ? -12.880 -5.877 14.566 1.00 77.06 115 SER A CA 1
ATOM 903 C C . SER A 1 115 ? -13.400 -5.596 13.161 1.00 77.06 115 SER A C 1
ATOM 905 O O . SER A 1 115 ? -14.220 -6.334 12.605 1.00 77.06 115 SER A O 1
ATOM 907 N N . HIS A 1 116 ? -12.936 -4.491 12.590 1.00 76.81 116 HIS A N 1
ATOM 908 C CA . HIS A 1 116 ? -13.219 -4.097 11.221 1.00 76.81 116 HIS A CA 1
ATOM 909 C C . HIS A 1 116 ? -11.914 -3.698 10.546 1.00 76.81 116 HIS A C 1
ATOM 911 O O . HIS A 1 116 ? -11.265 -2.741 10.959 1.00 76.81 116 HIS A O 1
ATOM 917 N N . THR A 1 117 ? -11.517 -4.432 9.512 1.00 76.38 117 THR A N 1
ATOM 918 C CA . THR A 1 117 ? -10.303 -4.140 8.749 1.00 76.38 117 THR A CA 1
ATOM 919 C C . THR A 1 117 ? -10.643 -4.017 7.275 1.00 76.38 117 THR A C 1
ATOM 921 O O . THR A 1 117 ? -11.311 -4.886 6.719 1.00 76.38 117 THR A O 1
ATOM 924 N N . VAL A 1 118 ? -10.166 -2.951 6.644 1.00 82.62 118 VAL A N 1
ATOM 925 C CA . VAL A 1 118 ? -10.208 -2.719 5.204 1.00 82.62 118 VAL A CA 1
ATOM 926 C C . VAL A 1 118 ? -8.773 -2.580 4.728 1.00 82.62 118 VAL A C 1
ATOM 928 O O . VAL A 1 118 ? -8.019 -1.757 5.243 1.00 82.62 118 VAL A O 1
ATOM 931 N N . LEU A 1 119 ? -8.397 -3.399 3.757 1.00 78.25 119 LEU A N 1
ATOM 932 C CA . LEU A 1 119 ? -7.179 -3.207 2.989 1.00 78.25 119 LEU A CA 1
ATOM 933 C C . LEU A 1 119 ? -7.551 -2.442 1.723 1.00 78.25 119 LEU A C 1
ATOM 935 O O . LEU A 1 119 ? -8.494 -2.832 1.031 1.00 78.25 119 LEU A O 1
ATOM 939 N N . GLY A 1 120 ? -6.832 -1.362 1.452 1.00 82.50 120 GLY A N 1
ATOM 940 C CA . GLY A 1 120 ? -7.004 -0.513 0.285 1.00 82.50 120 GLY A CA 1
ATOM 941 C C . GLY A 1 120 ? -5.639 -0.003 -0.137 1.00 82.50 120 GLY A C 1
ATOM 942 O O . GLY A 1 120 ? -5.154 0.988 0.384 1.00 82.50 120 GLY A O 1
ATOM 943 N N . THR A 1 121 ? -4.968 -0.708 -1.039 1.00 83.44 121 THR A N 1
ATOM 944 C CA . THR A 1 121 ? -3.711 -0.237 -1.631 1.00 83.44 121 THR A CA 1
ATOM 945 C C . THR A 1 121 ? -3.955 0.065 -3.092 1.00 83.44 121 THR A C 1
ATOM 947 O O . THR A 1 121 ? -4.472 -0.785 -3.821 1.00 83.44 121 THR A O 1
ATOM 950 N N . LYS A 1 122 ? -3.576 1.268 -3.519 1.00 88.25 122 LYS A N 1
ATOM 951 C CA . LYS A 1 122 ? -3.697 1.700 -4.908 1.00 88.25 122 LYS A CA 1
ATOM 952 C C . LYS A 1 122 ? -2.333 2.088 -5.434 1.00 88.25 122 LYS A C 1
ATOM 954 O O . LYS A 1 122 ? -1.579 2.780 -4.757 1.00 88.25 122 LYS A O 1
ATOM 959 N N . PHE A 1 123 ? -2.012 1.646 -6.639 1.00 88.81 123 PHE A N 1
ATOM 960 C CA . PHE A 1 123 ? -0.810 2.103 -7.318 1.00 88.81 123 PHE A CA 1
ATOM 961 C C . PHE A 1 123 ? -1.012 2.151 -8.826 1.00 88.81 123 PHE A C 1
ATOM 963 O O . PHE A 1 123 ? -1.761 1.356 -9.399 1.00 88.81 123 PHE A O 1
ATOM 970 N N . THR A 1 124 ? -0.320 3.090 -9.461 1.00 90.75 124 THR A N 1
ATOM 971 C CA . THR A 1 124 ? -0.325 3.267 -10.915 1.00 90.75 124 THR A CA 1
ATOM 972 C C . THR A 1 124 ? 1.079 3.051 -11.431 1.00 90.75 124 THR A C 1
ATOM 974 O O . THR A 1 124 ? 2.009 3.694 -10.948 1.00 90.75 124 THR A O 1
ATOM 977 N N . SER A 1 125 ? 1.252 2.157 -12.401 1.00 90.25 125 SER A N 1
ATOM 978 C CA . SER A 1 125 ? 2.576 1.830 -12.932 1.00 90.25 125 SER A CA 1
ATOM 979 C C . SER A 1 125 ? 2.529 1.505 -14.421 1.00 90.25 125 SER A C 1
ATOM 981 O O . SER A 1 125 ? 1.520 1.017 -14.930 1.00 90.25 125 SER A O 1
ATOM 983 N N . MET A 1 126 ? 3.636 1.767 -15.112 1.00 90.75 126 MET A N 1
ATOM 984 C CA . MET A 1 126 ? 3.853 1.370 -16.501 1.00 90.75 126 MET A CA 1
ATOM 985 C C . MET A 1 126 ? 4.360 -0.074 -16.536 1.00 90.75 126 MET A C 1
ATOM 987 O O . MET A 1 126 ? 5.435 -0.359 -16.008 1.00 90.75 126 MET A O 1
ATOM 991 N N . PHE A 1 127 ? 3.602 -0.984 -17.146 1.00 87.56 127 PHE A N 1
ATOM 992 C CA . PHE A 1 127 ? 3.975 -2.395 -17.291 1.00 87.56 127 PHE A CA 1
ATOM 993 C C . PHE A 1 127 ? 4.028 -2.814 -18.760 1.00 87.56 127 PHE A C 1
ATOM 995 O O . PHE A 1 127 ? 3.321 -2.234 -19.583 1.00 87.56 127 PHE A O 1
ATOM 1002 N N . PRO A 1 128 ? 4.827 -3.837 -19.115 1.00 86.56 128 PRO A N 1
ATOM 1003 C CA . PRO A 1 128 ? 4.731 -4.461 -20.425 1.00 86.56 128 PRO A CA 1
ATOM 1004 C C . PRO A 1 128 ? 3.337 -5.057 -20.621 1.00 86.56 128 PRO A C 1
ATOM 1006 O O . PRO A 1 128 ? 2.805 -5.698 -19.714 1.00 86.56 128 PRO A O 1
ATOM 1009 N N . THR A 1 129 ? 2.786 -4.877 -21.818 1.00 86.56 129 THR A N 1
ATOM 1010 C CA . THR A 1 129 ? 1.502 -5.479 -22.217 1.00 86.56 129 THR A CA 1
ATOM 1011 C C . THR A 1 129 ? 1.479 -6.998 -22.008 1.00 86.56 129 THR A C 1
ATOM 1013 O O . THR A 1 129 ? 2.517 -7.661 -22.039 1.00 86.56 129 THR A O 1
ATOM 1016 N N . GLU A 1 130 ? 0.301 -7.589 -21.797 1.00 81.56 130 GLU A N 1
ATOM 1017 C CA . GLU A 1 130 ? 0.179 -9.040 -21.600 1.00 81.56 130 GLU A CA 1
ATOM 1018 C C . GLU A 1 130 ? 0.779 -9.838 -22.778 1.00 81.56 130 GLU A C 1
ATOM 1020 O O . GLU A 1 130 ? 0.437 -9.630 -23.944 1.00 81.56 130 GLU A O 1
ATOM 1025 N N . GLY A 1 131 ? 1.677 -10.784 -22.485 1.00 81.56 131 GLY A N 1
ATOM 1026 C CA . GLY A 1 131 ? 2.325 -11.597 -23.513 1.00 81.56 131 GLY A CA 1
ATOM 1027 C C . GLY A 1 131 ? 3.654 -12.206 -23.074 1.00 81.56 131 GLY A C 1
ATOM 1028 O O . GLY A 1 131 ? 4.041 -12.150 -21.907 1.00 81.56 131 GLY A O 1
ATOM 1029 N N . LYS A 1 132 ? 4.358 -12.821 -24.030 1.00 81.25 132 LYS A N 1
ATOM 1030 C CA . LYS A 1 132 ? 5.750 -13.251 -23.850 1.00 81.25 132 LYS A CA 1
ATOM 1031 C C . LYS A 1 132 ? 6.664 -12.193 -24.450 1.00 81.25 132 LYS A C 1
ATOM 1033 O O . LYS A 1 132 ? 6.570 -11.941 -25.645 1.00 81.25 132 LYS A O 1
ATOM 1038 N N . HIS A 1 133 ? 7.557 -11.663 -23.626 1.00 81.44 133 HIS A N 1
ATOM 1039 C CA . HIS A 1 133 ? 8.594 -10.717 -24.028 1.00 81.44 133 HIS A CA 1
ATOM 1040 C C . HIS A 1 133 ? 9.943 -11.410 -23.886 1.00 81.44 133 HIS A C 1
ATOM 1042 O O . HIS A 1 133 ? 10.241 -11.967 -22.825 1.00 81.44 133 HIS A O 1
ATOM 1048 N N . GLU A 1 134 ? 10.753 -11.410 -24.938 1.00 86.94 134 GLU A N 1
ATOM 1049 C CA . GLU A 1 134 ? 12.149 -11.827 -24.822 1.00 86.94 134 GLU A CA 1
ATOM 1050 C C . GLU A 1 134 ? 12.974 -10.572 -24.592 1.00 86.94 134 GLU A C 1
ATOM 1052 O O . GLU A 1 134 ? 12.986 -9.693 -25.436 1.00 86.94 134 GLU A O 1
ATOM 1057 N N . LEU A 1 135 ? 13.649 -10.450 -23.455 1.00 87.19 135 LEU A N 1
ATOM 1058 C CA . LEU A 1 135 ? 14.298 -9.195 -23.083 1.00 87.19 135 LEU A CA 1
ATOM 1059 C C . LEU A 1 135 ? 15.790 -9.217 -23.410 1.00 87.19 135 LEU A C 1
ATOM 1061 O O . LEU A 1 135 ? 16.479 -10.203 -23.138 1.00 87.19 135 LEU A O 1
ATOM 1065 N N . ARG A 1 136 ? 16.302 -8.105 -23.940 1.00 87.81 136 ARG A N 1
ATOM 1066 C CA . ARG A 1 136 ? 17.735 -7.863 -24.128 1.00 87.81 136 ARG A CA 1
ATOM 1067 C C . ARG A 1 136 ? 18.108 -6.487 -23.585 1.00 87.81 136 ARG A C 1
ATOM 1069 O O . ARG A 1 136 ? 17.463 -5.491 -23.899 1.00 87.81 136 ARG A O 1
ATOM 1076 N N . LEU A 1 137 ? 19.188 -6.440 -22.810 1.00 86.31 137 LEU A N 1
ATOM 1077 C CA . LEU A 1 137 ? 19.852 -5.191 -22.452 1.00 86.31 137 LEU A CA 1
ATOM 1078 C C . LEU A 1 137 ? 20.788 -4.792 -23.592 1.00 86.31 137 LEU A C 1
ATOM 1080 O O . LEU A 1 137 ? 21.734 -5.515 -23.907 1.00 86.31 137 LEU A O 1
ATOM 1084 N N . ASN A 1 138 ? 20.504 -3.656 -24.215 1.00 83.19 138 ASN A N 1
ATOM 1085 C CA . ASN A 1 138 ? 21.394 -3.006 -25.158 1.00 83.19 138 ASN A CA 1
ATOM 1086 C C . ASN A 1 138 ? 22.217 -1.961 -24.411 1.00 83.19 138 ASN A C 1
ATOM 1088 O O . ASN A 1 138 ? 21.664 -1.062 -23.783 1.00 83.19 138 ASN A O 1
ATOM 1092 N N . LEU A 1 139 ? 23.532 -2.094 -24.522 1.00 83.38 139 LEU A N 1
ATOM 1093 C CA . LEU A 1 139 ? 24.509 -1.133 -24.034 1.00 83.38 139 LEU A CA 1
ATOM 1094 C C . LEU A 1 139 ? 25.158 -0.506 -25.263 1.00 83.38 139 LEU A C 1
ATOM 1096 O O . LEU A 1 139 ? 25.708 -1.227 -26.101 1.00 83.38 139 LEU A O 1
ATOM 1100 N N . LYS A 1 140 ? 25.050 0.812 -25.403 1.00 81.94 140 LYS A N 1
ATOM 1101 C CA . LYS A 1 140 ? 25.753 1.571 -26.435 1.00 81.94 140 LYS A CA 1
ATOM 1102 C C . LYS A 1 140 ? 26.655 2.589 -25.765 1.00 81.94 140 LYS A C 1
ATOM 1104 O O . LYS A 1 140 ? 26.197 3.343 -24.923 1.00 81.94 140 LYS A O 1
ATOM 1109 N N . CYS A 1 141 ? 27.916 2.608 -26.168 1.00 80.12 141 CYS A N 1
ATOM 1110 C CA . CYS A 1 141 ? 28.811 3.706 -25.851 1.00 80.12 141 CYS A CA 1
ATOM 1111 C C . CYS A 1 141 ? 28.911 4.591 -27.091 1.00 80.12 141 CYS A C 1
ATOM 1113 O O . CYS A 1 141 ? 29.157 4.063 -28.180 1.00 80.12 141 CYS A O 1
ATOM 1115 N N . GLU A 1 142 ? 28.667 5.891 -26.953 1.00 77.44 142 GLU A N 1
ATOM 1116 C CA . GLU A 1 142 ? 28.999 6.832 -28.021 1.00 77.44 142 GLU A CA 1
ATOM 1117 C C . GLU A 1 142 ? 30.518 7.051 -28.041 1.00 77.44 142 GLU A C 1
ATOM 1119 O O . GLU A 1 142 ? 31.167 7.012 -26.998 1.00 77.44 142 GLU A O 1
ATOM 1124 N N . ASP A 1 143 ? 31.097 7.270 -29.226 1.00 67.44 143 ASP A N 1
ATOM 1125 C CA . ASP A 1 143 ? 32.555 7.403 -29.386 1.00 67.44 143 ASP A CA 1
ATOM 1126 C C . ASP A 1 143 ? 33.132 8.566 -28.550 1.00 67.44 143 ASP A C 1
ATOM 1128 O O . ASP A 1 143 ? 34.280 8.511 -28.124 1.00 67.44 143 ASP A O 1
ATOM 1132 N N . GLU A 1 144 ? 32.335 9.609 -28.285 1.00 69.31 144 GLU A N 1
ATOM 1133 C CA . GLU A 1 144 ? 32.720 10.751 -27.438 1.00 69.31 1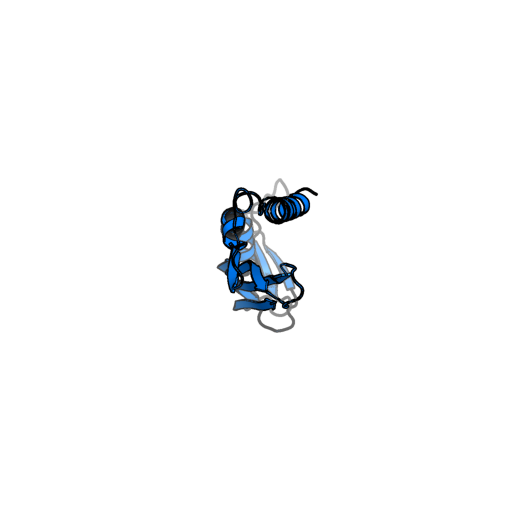44 GLU A CA 1
ATOM 1134 C C . GLU A 1 144 ? 32.738 10.414 -25.934 1.00 69.31 144 GLU A C 1
ATOM 1136 O O . GLU A 1 144 ? 33.363 11.133 -25.159 1.00 69.31 144 GLU A O 1
ATOM 1141 N N . SER A 1 145 ? 32.079 9.324 -25.529 1.00 76.06 145 SER A N 1
ATOM 1142 C CA . SER A 1 145 ? 31.988 8.821 -24.148 1.00 76.06 145 SER A CA 1
ATOM 1143 C C . SER A 1 145 ? 32.998 7.703 -23.861 1.00 76.06 145 SER A C 1
ATOM 1145 O O . SER A 1 145 ? 33.064 7.202 -22.738 1.00 76.06 145 SER A O 1
ATOM 1147 N N . TRP A 1 146 ? 33.743 7.267 -24.881 1.00 77.75 146 TRP A N 1
ATOM 1148 C CA . TRP A 1 146 ? 34.731 6.203 -24.776 1.00 77.75 146 TRP A CA 1
ATOM 1149 C C . TRP A 1 146 ? 36.069 6.753 -24.281 1.00 77.75 146 TRP A C 1
ATOM 1151 O O . TRP A 1 146 ? 36.715 7.570 -24.942 1.00 77.75 146 TRP A O 1
ATOM 1161 N N . ASN A 1 147 ? 36.517 6.267 -23.130 1.00 78.12 147 ASN A N 1
ATOM 1162 C CA . ASN A 1 147 ? 37.809 6.605 -22.566 1.00 78.12 147 ASN A CA 1
ATOM 1163 C C . ASN A 1 147 ? 38.869 5.618 -23.082 1.00 78.12 147 ASN A C 1
ATOM 1165 O O . ASN A 1 147 ? 38.982 4.486 -22.614 1.00 78.12 147 ASN A O 1
ATOM 1169 N N . GLU A 1 148 ? 39.661 6.051 -24.068 1.00 75.88 148 GLU A N 1
ATOM 1170 C CA . GLU A 1 148 ? 40.728 5.229 -24.659 1.00 75.88 148 GLU A CA 1
ATOM 1171 C C . GLU A 1 148 ? 41.842 4.854 -23.664 1.00 75.88 148 GLU A C 1
ATOM 1173 O O . GLU A 1 148 ? 42.508 3.839 -23.865 1.00 75.88 148 GLU A O 1
ATOM 1178 N N . GLU A 1 149 ? 42.073 5.654 -22.614 1.00 78.00 149 GLU A N 1
ATOM 1179 C CA . GLU A 1 149 ? 43.123 5.387 -21.621 1.00 78.00 149 GLU A CA 1
ATOM 1180 C C . GLU A 1 149 ? 42.704 4.311 -20.611 1.00 78.00 149 GLU A C 1
ATOM 1182 O O . GLU A 1 149 ? 43.539 3.503 -20.197 1.00 78.00 149 GLU A O 1
ATOM 1187 N N . GLU A 1 150 ? 41.424 4.285 -20.232 1.00 79.69 150 GLU A N 1
ATOM 1188 C CA . GLU A 1 150 ? 40.868 3.327 -19.266 1.00 79.69 150 GLU A CA 1
ATOM 1189 C C . GLU A 1 150 ? 40.174 2.117 -19.924 1.00 79.69 150 GLU A C 1
ATOM 1191 O O . GLU A 1 150 ? 39.834 1.162 -19.229 1.00 79.69 150 GLU A O 1
ATOM 1196 N N . GLU A 1 151 ? 40.025 2.121 -21.256 1.00 78.56 151 GLU A N 1
ATOM 1197 C CA . GLU A 1 151 ? 39.230 1.147 -22.027 1.00 78.56 151 GLU A CA 1
ATOM 1198 C C . GLU A 1 151 ? 37.789 0.994 -21.486 1.00 78.56 151 GLU A C 1
ATOM 1200 O O . GLU A 1 151 ? 37.237 -0.110 -21.472 1.00 78.56 151 GLU A O 1
ATOM 1205 N N . ASP A 1 152 ? 37.177 2.099 -21.042 1.00 77.69 152 ASP A N 1
ATOM 1206 C CA . ASP A 1 152 ? 35.842 2.118 -20.427 1.00 77.69 152 ASP A CA 1
ATOM 1207 C C . ASP A 1 152 ? 34.933 3.204 -21.027 1.00 77.69 152 ASP A C 1
ATOM 1209 O O . ASP A 1 152 ? 35.394 4.163 -21.647 1.00 77.69 152 ASP A O 1
ATOM 1213 N N . CYS A 1 153 ? 33.621 3.043 -20.860 1.00 79.81 153 CYS A N 1
ATOM 1214 C CA . CYS A 1 153 ? 32.617 4.009 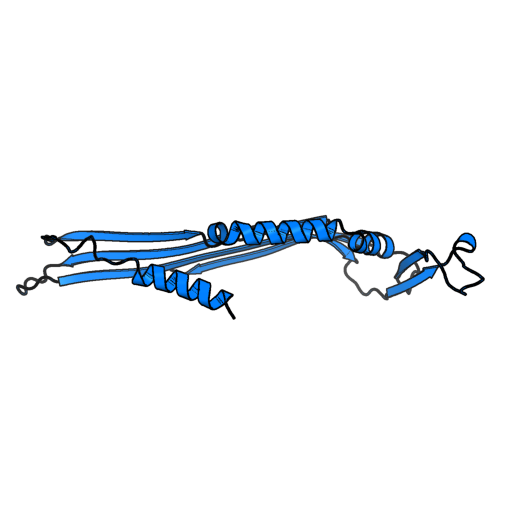-21.287 1.00 79.81 153 CYS A CA 1
ATOM 1215 C C . CYS A 1 153 ? 32.137 4.833 -20.092 1.00 79.81 153 CYS A C 1
ATOM 1217 O O . CYS A 1 153 ? 31.523 4.273 -19.186 1.00 79.81 153 CYS A O 1
ATOM 1219 N N . GLU A 1 154 ? 32.365 6.148 -20.104 1.00 76.38 154 GLU A N 1
ATOM 1220 C CA . GLU A 1 154 ? 32.014 7.012 -18.968 1.00 76.38 154 GLU A CA 1
ATOM 1221 C C . GLU A 1 154 ? 30.492 7.113 -18.762 1.00 76.38 154 GLU A C 1
ATOM 1223 O O . GLU A 1 154 ? 30.035 7.038 -17.626 1.00 76.38 154 GLU A O 1
ATOM 1228 N N . ASP A 1 155 ? 29.708 7.180 -19.846 1.00 76.56 155 ASP A N 1
ATOM 1229 C CA . ASP A 1 155 ? 28.240 7.276 -19.806 1.00 76.56 155 ASP A CA 1
ATOM 1230 C C . ASP A 1 155 ? 27.587 6.370 -20.872 1.00 76.56 155 ASP A C 1
ATOM 1232 O O . ASP A 1 155 ? 27.188 6.834 -21.946 1.00 76.56 155 ASP A O 1
ATOM 1236 N N . PRO A 1 156 ? 27.477 5.049 -20.631 1.00 80.25 156 PRO A N 1
ATOM 1237 C CA . PRO A 1 156 ? 26.852 4.145 -21.586 1.00 80.25 156 PRO A CA 1
ATOM 1238 C C . PRO A 1 156 ? 25.336 4.366 -21.643 1.00 80.25 156 PRO A C 1
ATOM 1240 O O . PRO A 1 156 ? 24.634 4.329 -20.632 1.00 80.25 156 PRO A O 1
ATOM 1243 N N . GLU A 1 157 ? 24.791 4.487 -22.851 1.00 82.44 157 GLU A N 1
ATOM 1244 C CA . GLU A 1 157 ? 23.352 4.444 -23.077 1.00 82.44 157 GLU A CA 1
ATOM 1245 C C . GLU A 1 157 ? 22.847 3.010 -22.839 1.00 82.44 157 GLU A C 1
ATOM 1247 O O . GLU A 1 157 ? 23.140 2.079 -23.602 1.00 82.44 157 GLU A O 1
ATOM 1252 N N . ILE A 1 158 ? 22.067 2.832 -21.771 1.00 85.44 158 ILE A N 1
ATOM 1253 C CA . ILE A 1 158 ? 21.452 1.554 -21.399 1.00 85.44 158 ILE A CA 1
ATOM 1254 C C . ILE A 1 158 ? 19.991 1.556 -21.840 1.00 85.44 158 ILE A C 1
ATOM 1256 O O . ILE A 1 158 ? 19.215 2.406 -21.414 1.00 85.44 158 ILE A O 1
ATOM 1260 N N . LYS A 1 159 ? 19.589 0.581 -22.661 1.00 87.69 159 LYS A N 1
ATOM 1261 C CA . LYS A 1 159 ? 18.196 0.401 -23.100 1.00 87.69 159 LYS A CA 1
ATOM 1262 C C . LYS A 1 159 ? 17.749 -1.050 -22.988 1.00 87.69 159 LYS A C 1
ATOM 1264 O O . LYS A 1 159 ? 18.399 -1.952 -23.511 1.00 87.69 159 LYS A O 1
ATOM 1269 N N . LEU A 1 160 ? 16.603 -1.279 -22.358 1.00 87.88 160 LEU A N 1
ATOM 1270 C CA . LEU A 1 160 ? 15.901 -2.555 -22.360 1.00 87.88 160 LEU A CA 1
ATOM 1271 C C . LEU A 1 160 ? 14.999 -2.624 -23.595 1.00 87.88 160 LEU A C 1
ATOM 1273 O O . LEU A 1 160 ? 14.104 -1.797 -23.773 1.00 87.88 160 LEU A O 1
ATOM 1277 N N . VAL A 1 161 ? 15.232 -3.622 -24.440 1.00 89.62 161 VAL A N 1
ATOM 1278 C CA . VAL A 1 161 ? 14.471 -3.835 -25.676 1.00 89.62 161 VAL A CA 1
ATOM 1279 C C . VAL A 1 161 ? 13.952 -5.262 -25.757 1.00 89.62 161 VAL A C 1
ATOM 1281 O O . VAL A 1 161 ? 14.471 -6.168 -25.094 1.00 89.62 161 VAL A O 1
ATOM 1284 N N . ASP A 1 162 ? 12.954 -5.473 -26.607 1.00 86.81 162 ASP A N 1
ATOM 1285 C CA . ASP A 1 162 ? 12.571 -6.818 -27.008 1.00 86.81 162 ASP A CA 1
ATOM 1286 C C . ASP A 1 162 ? 13.634 -7.406 -27.960 1.00 86.81 162 ASP A C 1
ATOM 1288 O O . ASP A 1 162 ? 14.101 -6.777 -28.908 1.00 86.81 162 ASP A O 1
ATOM 1292 N N . ASN A 1 163 ? 14.064 -8.629 -27.675 1.00 86.69 163 ASN A N 1
ATOM 1293 C CA . ASN A 1 163 ? 15.124 -9.362 -28.353 1.00 86.69 163 ASN A CA 1
ATOM 1294 C C . ASN A 1 163 ? 14.747 -9.753 -29.789 1.00 86.69 163 ASN A C 1
ATOM 1296 O O . ASN A 1 163 ? 15.638 -9.934 -30.622 1.00 86.69 163 ASN A O 1
ATOM 1300 N N . VAL A 1 164 ? 13.451 -9.911 -30.067 1.00 85.75 164 VAL A N 1
ATOM 1301 C CA . VAL A 1 164 ? 12.912 -10.320 -31.366 1.00 85.75 164 VAL A CA 1
ATOM 1302 C C . VAL A 1 164 ? 12.722 -9.106 -32.270 1.00 85.75 164 VAL A C 1
ATOM 1304 O O . VAL A 1 164 ? 13.079 -9.170 -33.447 1.00 85.75 164 VAL A O 1
ATOM 1307 N N . THR A 1 165 ? 12.175 -8.005 -31.746 1.00 84.62 165 THR A N 1
ATOM 1308 C CA . THR A 1 165 ? 11.900 -6.794 -32.544 1.00 84.62 165 THR A CA 1
ATOM 1309 C C . THR A 1 165 ? 13.066 -5.807 -32.564 1.00 84.62 165 THR A C 1
ATOM 1311 O O . THR A 1 165 ? 13.229 -5.085 -33.543 1.00 84.62 165 THR A O 1
ATOM 1314 N N . GLY A 1 166 ? 13.891 -5.785 -31.513 1.00 83.56 166 GLY A N 1
ATOM 1315 C CA . GLY A 1 166 ? 14.936 -4.783 -31.299 1.00 83.56 166 GLY A CA 1
ATOM 1316 C C . GLY A 1 166 ? 14.415 -3.419 -30.831 1.00 83.56 166 GLY A C 1
ATOM 1317 O O . GLY A 1 166 ? 15.215 -2.499 -30.664 1.00 83.56 166 GLY A O 1
ATOM 1318 N N . GLU A 1 167 ? 13.105 -3.291 -30.615 1.00 86.69 167 GLU A N 1
ATOM 1319 C CA . GLU A 1 167 ? 12.426 -2.054 -30.223 1.00 86.69 167 GLU A CA 1
ATOM 1320 C C . GLU A 1 167 ? 12.184 -2.001 -28.701 1.00 86.69 167 GLU A C 1
ATOM 1322 O O . GLU A 1 167 ? 12.164 -3.047 -28.038 1.00 86.69 167 GLU A O 1
ATOM 1327 N N . PRO A 1 168 ? 11.974 -0.802 -28.121 1.00 85.06 168 PRO A N 1
ATOM 1328 C CA . PRO A 1 168 ? 11.548 -0.662 -26.731 1.00 85.06 168 PRO A CA 1
ATOM 1329 C C . PRO A 1 168 ? 10.250 -1.422 -26.437 1.00 85.06 168 PRO A C 1
ATOM 1331 O O . PRO A 1 168 ? 9.411 -1.631 -27.318 1.00 85.06 168 PRO A O 1
ATOM 1334 N N . LEU A 1 169 ? 10.064 -1.799 -25.172 1.00 86.25 169 LEU A N 1
ATOM 1335 C CA . LEU A 1 169 ? 8.842 -2.467 -24.733 1.00 86.25 169 LEU A CA 1
ATOM 1336 C C . LEU A 1 169 ? 7.619 -1.573 -24.952 1.00 86.25 169 LEU A C 1
ATOM 1338 O O . LEU A 1 169 ? 7.625 -0.385 -24.631 1.00 86.25 169 LEU A O 1
ATOM 1342 N N . ILE A 1 170 ? 6.541 -2.170 -25.461 1.00 87.31 170 ILE A N 1
ATOM 1343 C CA . ILE A 1 170 ? 5.237 -1.511 -25.513 1.00 87.31 170 ILE A CA 1
ATOM 1344 C C . ILE A 1 170 ? 4.633 -1.600 -24.115 1.00 87.31 170 ILE A C 1
ATOM 1346 O O . ILE A 1 170 ? 4.251 -2.685 -23.660 1.00 87.31 170 ILE A O 1
ATOM 1350 N N . LEU A 1 171 ? 4.576 -0.450 -23.448 1.00 91.00 171 LEU A N 1
ATOM 1351 C CA . LEU A 1 171 ? 4.072 -0.329 -22.090 1.00 91.00 171 LEU A CA 1
ATOM 1352 C C . LEU A 1 171 ? 2.632 0.175 -22.077 1.00 91.00 171 LEU A C 1
ATOM 1354 O O . LEU A 1 171 ? 2.237 1.014 -22.888 1.00 91.00 171 LEU A O 1
ATOM 1358 N N . GLU A 1 172 ? 1.879 -0.307 -21.103 1.00 92.12 172 GLU A N 1
ATOM 1359 C CA . GLU A 1 172 ? 0.555 0.183 -20.758 1.00 92.12 172 GLU A CA 1
ATOM 1360 C C . GLU A 1 172 ? 0.539 0.693 -19.317 1.00 92.12 172 GLU A C 1
ATOM 1362 O O . GLU A 1 172 ? 1.232 0.179 -18.437 1.00 92.12 172 GLU A O 1
ATOM 1367 N N . GLU A 1 173 ? -0.243 1.745 -19.087 1.00 93.50 173 GLU A N 1
ATOM 1368 C CA . GLU A 1 173 ? -0.480 2.260 -17.745 1.00 93.50 173 GLU A CA 1
ATOM 1369 C C . GLU A 1 173 ? -1.550 1.405 -17.070 1.00 93.50 173 GLU A C 1
ATOM 1371 O O . GLU A 1 173 ? -2.695 1.352 -17.527 1.00 93.50 173 GLU A O 1
ATOM 1376 N N . LEU A 1 174 ? -1.182 0.753 -15.970 1.00 90.25 174 LEU A N 1
ATOM 1377 C CA . LEU A 1 174 ? -2.102 -0.050 -15.180 1.00 90.25 174 LEU A CA 1
ATOM 1378 C C . LEU A 1 174 ? -2.370 0.625 -13.842 1.00 90.25 174 LEU A C 1
ATOM 1380 O O . LEU A 1 174 ? -1.457 0.885 -13.057 1.00 90.25 174 LEU A O 1
ATOM 1384 N N . ASN A 1 175 ? -3.655 0.844 -13.578 1.00 90.69 175 ASN A N 1
ATOM 1385 C CA . ASN A 1 175 ? -4.168 1.217 -12.269 1.00 90.69 175 ASN A CA 1
ATOM 1386 C C . ASN A 1 175 ? -4.534 -0.069 -11.529 1.00 90.69 175 ASN A C 1
ATOM 1388 O O . ASN A 1 175 ? -5.442 -0.788 -11.948 1.00 90.69 175 ASN A O 1
ATOM 1392 N N . THR A 1 176 ? -3.819 -0.368 -10.449 1.00 84.75 176 THR A N 1
ATOM 1393 C CA . THR A 1 176 ? -4.059 -1.568 -9.649 1.00 84.75 176 THR A CA 1
ATOM 1394 C C . THR A 1 176 ? -4.627 -1.177 -8.297 1.00 84.75 176 THR A C 1
ATOM 1396 O O . THR A 1 176 ? -4.023 -0.401 -7.560 1.00 84.75 176 THR A O 1
ATOM 1399 N N . GLU A 1 177 ? -5.778 -1.757 -7.961 1.00 84.88 177 GLU A N 1
ATOM 1400 C CA . GLU A 1 177 ? -6.380 -1.662 -6.635 1.00 84.88 177 GLU A CA 1
ATOM 1401 C C . GLU A 1 177 ? -6.354 -3.048 -5.983 1.00 84.88 177 GLU A C 1
ATOM 1403 O O . GLU A 1 177 ? -6.947 -4.006 -6.482 1.00 84.88 177 GLU A O 1
ATOM 1408 N N . LEU A 1 178 ? -5.648 -3.161 -4.860 1.00 80.62 178 LEU A N 1
ATOM 1409 C CA . LEU A 1 178 ? -5.657 -4.343 -4.009 1.00 80.62 178 LEU A CA 1
ATOM 1410 C C . LEU A 1 178 ? -6.517 -4.030 -2.794 1.00 80.62 178 LEU A C 1
ATOM 1412 O O . LEU A 1 178 ? -6.191 -3.134 -2.014 1.00 80.62 178 LEU A O 1
ATOM 1416 N N . GLY A 1 179 ? -7.609 -4.773 -2.625 1.00 81.31 179 GLY A N 1
A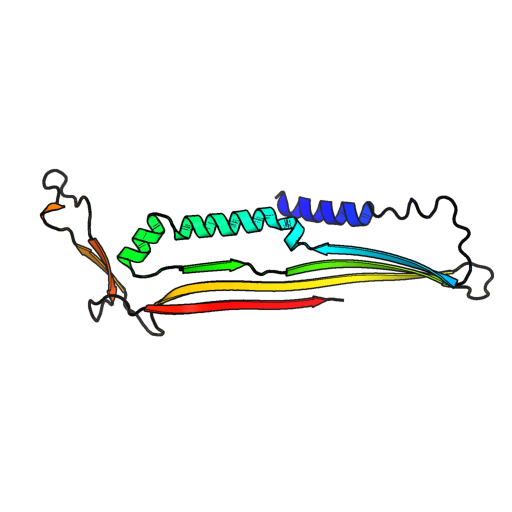TOM 1417 C CA . GLY A 1 179 ? -8.497 -4.532 -1.503 1.00 81.31 179 GLY A CA 1
ATOM 1418 C C . GLY A 1 179 ? -9.272 -5.739 -1.011 1.00 81.31 179 GLY A C 1
ATOM 1419 O O . GLY A 1 179 ? -9.410 -6.757 -1.689 1.00 81.31 179 GLY A O 1
ATOM 1420 N N . GLY A 1 180 ? -9.769 -5.604 0.214 1.00 72.94 180 GLY A N 1
ATOM 1421 C CA . GLY A 1 180 ? -10.570 -6.608 0.900 1.00 72.94 180 GLY A CA 1
ATOM 1422 C C . GLY A 1 180 ? -11.042 -6.085 2.249 1.00 72.94 180 GLY A C 1
ATOM 1423 O O . GLY A 1 180 ? -10.382 -5.243 2.856 1.00 72.94 180 GLY A O 1
ATOM 1424 N N . SER A 1 181 ? -12.187 -6.570 2.721 1.00 72.88 181 SER A N 1
ATOM 1425 C CA . SER A 1 181 ? -12.706 -6.220 4.041 1.00 72.88 181 SER A CA 1
ATOM 1426 C C . SER A 1 181 ? -12.942 -7.464 4.886 1.00 72.88 181 SER A C 1
ATOM 1428 O O . SER A 1 181 ? -13.353 -8.516 4.394 1.00 72.88 181 SER A O 1
ATOM 1430 N N . MET A 1 182 ? -12.668 -7.334 6.178 1.00 71.88 182 MET A N 1
ATOM 1431 C CA . MET A 1 182 ? -12.964 -8.336 7.188 1.00 71.88 182 MET A CA 1
ATOM 1432 C C . MET A 1 182 ? -13.745 -7.671 8.313 1.00 71.88 182 MET A C 1
ATOM 1434 O O . MET A 1 182 ? -13.367 -6.607 8.806 1.00 71.88 182 MET A O 1
ATOM 1438 N N . HIS A 1 183 ? -14.840 -8.308 8.712 1.00 74.12 183 HIS A N 1
ATOM 1439 C CA . HIS A 1 183 ? -15.660 -7.877 9.831 1.00 74.12 183 HIS A CA 1
ATOM 1440 C C . HIS A 1 183 ? -15.902 -9.068 10.754 1.00 74.12 183 HIS A C 1
ATOM 1442 O O . HIS A 1 183 ? -16.372 -10.113 10.302 1.00 74.12 183 HIS A O 1
ATOM 1448 N N . TYR A 1 184 ? -15.546 -8.908 12.025 1.00 69.88 184 TYR A N 1
ATOM 1449 C CA . TYR A 1 184 ? -15.732 -9.904 13.075 1.00 69.88 184 TYR A CA 1
ATOM 1450 C C . TYR A 1 184 ? -16.469 -9.254 14.245 1.00 69.88 184 TYR A C 1
ATOM 1452 O O . TYR A 1 184 ? -16.111 -8.139 14.633 1.00 69.88 184 TYR A O 1
ATOM 1460 N N . VAL A 1 185 ? -17.478 -9.946 14.772 1.00 66.25 185 VAL A N 1
ATOM 1461 C CA . VAL A 1 185 ? -18.314 -9.549 15.916 1.00 66.25 185 VAL A CA 1
ATOM 1462 C C . VAL A 1 185 ? -18.401 -10.723 16.878 1.00 66.25 185 VAL A C 1
ATOM 1464 O O . VAL A 1 185 ? -18.567 -11.856 16.368 1.00 66.25 185 VAL A O 1
#

Organism: NCBI:txid2173149

Sequence (185 aa):
MYKNTLFALLVAVFLLGSQATTAVEESNFAVGDKWAFGKEIDLMEEISPQISELENNITELMSSEEAEMVKNASGLELKSFELDNKAILGFYYTGEVVDDFDQMIHMQTEQSLYSHTVLGTKFTSMFPTEGKHELRLNLKCEDESWNEEEEDCEDPEIKLVDNVTGEPLILEELNTELGGSMHYV

Foldseek 3Di:
DVPVVVVVVVVVCVVVVPPPPVVPPDDPDDAFDKDKDKDKDWVCVVCVVVQVVVQVVVVVVQVDPVVVVCCQAAVKHWPDKDWPKTKMKMKMKMKGFHDPVPPDIDIDMDIDIKIKIKGKIKTKIKDFDPDDFAKDKDWAADPVQQDPVVRDGNDIRIHIPGPVPRHHGDIDIDIDIDIDMDIDD

Radius of gyration: 30.33 Å; chains: 1; bounding box: 79×27×81 Å

Secondary structure (DSSP, 8-state):
--HHHHHHHHHHHHHHHS-TTSSSSS--PPTT-EEEEEEEEEHHHHTHHHHHHHHHHHHHHHTSHHHHHHHHHH---EEEEEE--EEEEEEEEEEEEE--SSSS-EEEEEEEEEEEEEEEEEEEEEEEPSS---EEEEEE--GGGEETTTTEESS-EEEEEETTT-SBP-EEEEEEEEEEEEEE-

pLDDT: mean 75.63, std 14.95, range [34.59, 93.5]